Protein AF-A0A2M7UXN8-F1 (afdb_monomer_lite)

pLDDT: mean 84.08, std 19.72, range [32.69, 98.94]

InterPro domains:
  IPR002508 N-acetylmuramoyl-L-alanine amidase, catalytic domain [PF01520] (83-252)
  IPR002508 N-acetylmuramoyl-L-alanine amidase, catalytic domain [cd02696] (82-244)
  IPR050695 N-acetylmuramoyl-L-alanine amidase 3 [PTHR30404] (69-244)

Organism: NCBI:txid1974680

Foldseek 3Di:
DDDDDDDDDDDDPPPPDDDPVRVVVVVVVVVVVVVVVVVVVVVVVVPDPDVVVVVVVVVVVVVVVVVVVVVPDPQQLQALAEEEEEQPFAAQGQAAAVQGPCRPNGPHTFSQLSQLLRLLLCVVSVVSNHHYDYLDQARDGDPFLQSSQVRQQVVCCVVRVGHGQEYEYETAAADPPLQDKEKEKEAADPLQVLLRVLLLVLLCVQVVGHYPYYDNDCDGNRVPDVGNYMYIHSMHNNHPVLVVQQVPFDWDFRHDDPNRTDTHGDDDSSNSSSVSSNRSVSVSSPDDDDPDDD

Sequence (294 aa):
MVEKGKIKETNSEEGSSLSWFQLATKEFTKFITNQKVEIYWALKYLNMKNIKFGLLFVVFLASSFVIIKNISAQESPFAGKVIALDAGHGGTELGATYPPNSGNAGIVKEKDVNLAVVYTLKTKIEEAGGKVVLTRVCDETISGRKERVDWAVTQCKALTGRKCDALISVHHNGNVDATHDGTMVIYNENQDKPLAIALHNSLIKALQLPDEGYDNGGYGMTVYNHLVSALTEAFYITNEQEAQTYLNGTMKAVCSQGGLDYSVLIGDRVNKEAEALFQGLYTYLSTPTKPGRK

Radius of gyration: 27.36 Å; chains: 1; bounding box: 71×68×84 Å

Structure (mmCIF, N/CA/C/O backbone):
data_AF-A0A2M7UXN8-F1
#
_entry.id   AF-A0A2M7UXN8-F1
#
loop_
_atom_site.group_PDB
_atom_site.id
_atom_site.type_symbol
_atom_site.label_atom_id
_atom_site.label_alt_id
_atom_site.label_comp_id
_atom_site.label_asym_id
_atom_site.label_entity_id
_atom_site.label_seq_id
_atom_site.pdbx_PDB_ins_code
_atom_site.Cartn_x
_atom_site.Cartn_y
_atom_site.Cartn_z
_atom_site.occupancy
_atom_site.B_iso_or_equiv
_atom_site.auth_seq_id
_atom_site.auth_comp_id
_atom_site.auth_asym_id
_atom_site.auth_atom_id
_atom_site.pdbx_PDB_model_num
ATOM 1 N N . MET A 1 1 ? -34.104 49.585 -59.964 1.00 37.72 1 MET A N 1
ATOM 2 C CA . MET A 1 1 ? -33.489 48.333 -60.439 1.00 37.72 1 MET A CA 1
ATOM 3 C C . MET A 1 1 ? -32.152 48.177 -59.731 1.00 37.72 1 MET A C 1
ATOM 5 O O . MET A 1 1 ? -31.288 49.009 -59.947 1.00 37.72 1 MET A O 1
ATOM 9 N N . VAL A 1 2 ? -32.109 47.173 -58.840 1.00 37.38 2 VAL A N 1
ATOM 10 C CA . VAL A 1 2 ? -30.978 46.310 -58.416 1.00 37.38 2 VAL A CA 1
ATOM 11 C C . VAL A 1 2 ? -29.730 47.020 -57.852 1.00 37.38 2 VAL A C 1
ATOM 13 O O . VAL A 1 2 ? -29.008 47.660 -58.599 1.00 37.38 2 VAL A O 1
ATOM 16 N N . GLU A 1 3 ? -29.485 47.133 -56.537 1.00 32.69 3 GLU A N 1
ATOM 17 C CA . GLU A 1 3 ? -29.277 46.177 -55.410 1.00 32.69 3 GLU A CA 1
ATOM 18 C C . GLU A 1 3 ? -27.829 45.682 -55.167 1.00 32.69 3 GLU A C 1
ATOM 20 O O . GLU A 1 3 ? -27.282 44.917 -55.946 1.00 32.69 3 GLU A O 1
ATOM 25 N N . LYS A 1 4 ? -27.333 46.050 -53.968 1.00 37.06 4 LYS A N 1
ATOM 26 C CA . LYS A 1 4 ? -26.703 45.242 -52.891 1.00 37.06 4 LYS A CA 1
ATOM 27 C C . LYS A 1 4 ? -25.369 44.496 -53.095 1.00 37.06 4 LYS A C 1
ATOM 29 O O . LYS A 1 4 ? -25.211 43.656 -53.965 1.00 37.06 4 LYS A O 1
ATOM 34 N N . GLY A 1 5 ? -24.522 44.647 -52.066 1.00 34.06 5 GLY A N 1
ATOM 35 C CA . GLY A 1 5 ? -23.472 43.694 -51.667 1.00 34.06 5 GLY A CA 1
ATOM 36 C C . GLY A 1 5 ? -22.594 44.191 -50.501 1.00 34.06 5 GLY A C 1
ATOM 37 O O . GLY A 1 5 ? -21.412 44.420 -50.686 1.00 34.06 5 GLY A O 1
ATOM 38 N N . LYS A 1 6 ? -23.181 44.676 -49.396 1.00 38.41 6 LYS A N 1
ATOM 39 C CA . LYS A 1 6 ? -23.044 44.157 -48.009 1.00 38.41 6 LYS A CA 1
ATOM 40 C C . LYS A 1 6 ? -21.698 43.520 -47.604 1.00 38.41 6 LYS A C 1
ATOM 42 O O . LYS A 1 6 ? -21.385 42.396 -47.976 1.00 38.41 6 LYS A O 1
ATOM 47 N N . ILE A 1 7 ? -21.039 44.219 -46.677 1.00 42.97 7 ILE A N 1
ATOM 48 C CA . ILE A 1 7 ? -20.048 43.740 -45.707 1.00 42.97 7 ILE A CA 1
ATOM 49 C C . ILE A 1 7 ? -20.664 42.596 -44.879 1.00 42.97 7 ILE A C 1
ATOM 51 O O . ILE A 1 7 ? -21.787 42.728 -44.383 1.00 42.97 7 ILE A O 1
ATOM 55 N N . LYS A 1 8 ? -19.933 41.491 -44.719 1.00 35.69 8 LYS A N 1
ATOM 56 C CA . LYS A 1 8 ? -20.180 40.474 -43.689 1.00 35.69 8 LYS A CA 1
ATOM 57 C C . LYS A 1 8 ? -18.849 40.117 -43.035 1.00 35.69 8 LYS A C 1
ATOM 59 O O . LYS A 1 8 ? -18.086 39.324 -43.573 1.00 35.69 8 LYS A O 1
ATOM 64 N N . GLU A 1 9 ? -18.607 40.702 -41.869 1.00 35.59 9 GLU A N 1
ATOM 65 C CA . GLU A 1 9 ? -17.809 40.057 -40.832 1.00 35.59 9 GLU A CA 1
ATOM 66 C C . GLU A 1 9 ? -18.580 38.816 -40.375 1.00 35.59 9 GLU A C 1
ATOM 68 O O . GLU A 1 9 ? -19.735 38.900 -39.949 1.00 35.59 9 GLU A O 1
ATOM 73 N N . THR A 1 10 ? -17.976 37.643 -40.520 1.00 34.88 10 THR A N 1
ATOM 74 C CA . THR A 1 10 ? -18.442 36.434 -39.849 1.00 34.88 10 THR A CA 1
ATOM 75 C C . THR A 1 10 ? -17.778 36.392 -38.482 1.00 34.88 10 THR A C 1
ATOM 77 O O . THR A 1 10 ? -16.632 35.967 -38.365 1.00 34.88 10 THR A O 1
ATOM 80 N N . ASN A 1 11 ? -18.502 36.845 -37.459 1.00 33.88 11 ASN A N 1
ATOM 81 C CA . ASN A 1 11 ? -18.203 36.484 -36.080 1.00 33.88 11 ASN A CA 1
ATOM 82 C C . ASN A 1 11 ? -18.364 34.968 -35.945 1.00 33.88 11 ASN A C 1
ATOM 84 O O . ASN A 1 11 ? -19.454 34.429 -36.141 1.00 33.88 11 ASN A O 1
ATOM 88 N N . SER A 1 12 ? -17.264 34.292 -35.635 1.00 34.62 12 SER A N 1
ATOM 89 C CA . SER A 1 12 ? -17.268 32.950 -35.075 1.00 34.62 12 SER A CA 1
ATOM 90 C C . SER A 1 12 ? -17.884 33.018 -33.678 1.00 34.62 12 SER A C 1
ATOM 92 O O . SER A 1 12 ? -17.301 33.611 -32.771 1.00 34.62 12 SER A O 1
ATOM 94 N N . GLU A 1 13 ? -19.065 32.431 -33.497 1.00 37.75 13 GLU A N 1
ATOM 95 C CA . GLU A 1 13 ? -19.585 32.126 -32.165 1.00 37.75 13 GLU A CA 1
ATOM 96 C C . GLU A 1 13 ? -18.713 31.024 -31.544 1.00 37.75 13 GLU A C 1
ATOM 98 O O . GLU A 1 13 ? -18.925 29.830 -31.752 1.00 37.75 13 GLU A O 1
ATOM 103 N N . GLU A 1 14 ? -17.696 31.438 -30.786 1.00 36.06 14 GLU A N 1
ATOM 104 C CA . GLU A 1 14 ? -17.061 30.612 -29.762 1.00 36.06 14 GLU A CA 1
ATOM 105 C C . GLU A 1 14 ? -18.097 30.308 -28.671 1.00 36.06 14 GLU A C 1
ATOM 107 O O . GLU A 1 14 ? -18.327 31.085 -27.741 1.00 36.06 14 GLU A O 1
ATOM 112 N N . GLY A 1 15 ? -18.738 29.146 -28.775 1.00 38.09 15 GLY A N 1
ATOM 113 C CA . GLY A 1 15 ? -19.429 28.533 -27.650 1.00 38.09 15 GLY A CA 1
ATOM 114 C C . GLY A 1 15 ? -18.404 28.092 -26.609 1.00 38.09 15 GLY A C 1
ATOM 115 O O . GLY A 1 15 ? -17.935 26.957 -26.645 1.00 38.09 15 GLY A O 1
ATOM 116 N N . SER A 1 16 ? -18.040 28.983 -25.685 1.00 45.22 16 SER A N 1
ATOM 117 C CA . SER A 1 16 ? -17.227 28.615 -24.523 1.00 45.22 16 SER A CA 1
ATOM 118 C C . SER A 1 16 ? -18.010 27.630 -23.648 1.00 45.22 16 SER A C 1
ATOM 120 O O . SER A 1 16 ? -18.985 27.975 -22.976 1.00 45.22 16 SER 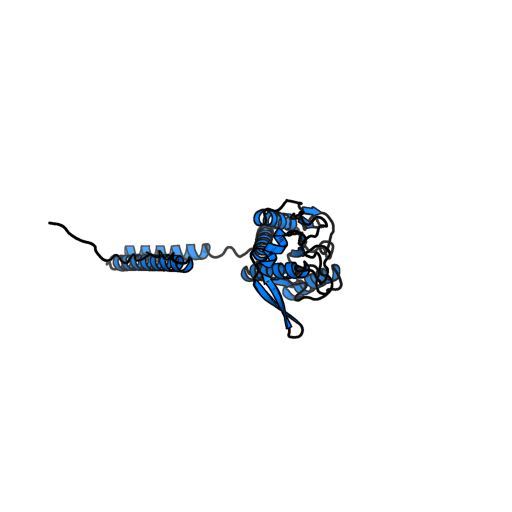A O 1
ATOM 122 N N . SER A 1 17 ? -17.607 26.359 -23.676 1.00 57.66 17 SER A N 1
ATOM 123 C CA . SER A 1 17 ? -18.087 25.369 -22.719 1.00 57.66 17 SER A CA 1
ATOM 124 C C . SER A 1 17 ? -17.593 25.781 -21.335 1.00 57.66 17 SER A C 1
ATOM 126 O O . SER A 1 17 ? -16.387 25.772 -21.078 1.00 57.66 17 SER A O 1
ATOM 128 N N . LEU A 1 18 ? -18.516 26.170 -20.455 1.00 58.19 18 LEU A N 1
ATOM 129 C CA . LEU A 1 18 ? -18.205 26.446 -19.054 1.00 58.19 18 LEU A CA 1
ATOM 130 C C . LEU A 1 18 ? -17.462 25.246 -18.456 1.00 58.19 18 LEU A C 1
ATOM 132 O O . LEU A 1 18 ? -17.876 24.099 -18.645 1.00 58.19 18 LEU A O 1
ATOM 136 N N . SER 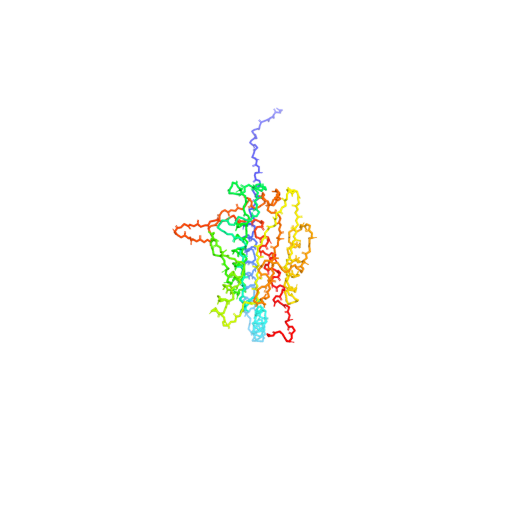A 1 19 ? -16.374 25.506 -17.731 1.00 71.38 19 SER A N 1
ATOM 137 C CA . SER A 1 19 ? -15.633 24.439 -17.059 1.00 71.38 19 SER A CA 1
ATOM 138 C C . SER A 1 19 ? -16.526 23.743 -16.029 1.00 71.38 19 SER A C 1
ATOM 140 O O . SER A 1 19 ? -17.482 24.330 -15.514 1.00 71.38 19 SER A O 1
ATOM 142 N N . TRP A 1 20 ? -16.214 22.492 -15.684 1.00 55.59 20 TRP A N 1
ATOM 143 C CA . TRP A 1 20 ? -17.015 21.745 -14.709 1.00 55.59 20 TRP A CA 1
ATOM 144 C C . TRP A 1 20 ? -17.144 22.499 -13.367 1.00 55.59 20 TRP A C 1
ATOM 146 O O . TRP A 1 20 ? -18.211 22.499 -12.758 1.00 55.59 20 TRP A O 1
ATOM 156 N N . PHE A 1 21 ? -16.105 23.242 -12.963 1.00 51.31 21 PHE A N 1
ATOM 157 C CA . PHE A 1 21 ? -16.125 24.123 -11.792 1.00 51.31 21 PHE A CA 1
ATOM 158 C C . PHE A 1 21 ? -17.113 25.289 -11.939 1.00 51.31 21 PHE A C 1
ATOM 160 O O . PHE A 1 21 ? -17.794 25.650 -10.978 1.00 51.31 21 PHE A O 1
ATOM 167 N N . GLN A 1 22 ? -17.232 25.879 -13.130 1.00 61.25 22 GLN A N 1
ATOM 168 C CA . GLN A 1 22 ? -18.202 26.944 -13.404 1.00 61.25 22 GLN A CA 1
ATOM 169 C C . GLN A 1 22 ? -19.642 26.413 -13.431 1.00 61.25 22 GLN A C 1
ATOM 171 O O . GLN A 1 22 ? -20.560 27.087 -12.966 1.00 61.25 22 GLN A O 1
ATOM 176 N N . LEU A 1 23 ? -19.851 25.185 -13.914 1.00 63.53 23 LEU A N 1
ATOM 177 C CA . LEU A 1 23 ? -21.154 24.516 -13.854 1.00 63.53 23 LEU A CA 1
ATOM 178 C C . LEU A 1 23 ? -21.531 24.161 -12.408 1.00 63.53 23 LEU A C 1
ATOM 180 O O . LEU A 1 23 ? -22.636 24.478 -11.973 1.00 63.53 23 LEU A O 1
ATOM 184 N N . ALA A 1 24 ? -20.597 23.606 -11.631 1.00 57.91 24 ALA A N 1
ATOM 185 C CA . ALA A 1 24 ? -20.807 23.266 -10.225 1.00 57.91 24 ALA A CA 1
ATOM 186 C C . ALA A 1 24 ? -21.089 24.505 -9.362 1.00 57.91 24 ALA A C 1
ATOM 188 O O . ALA A 1 24 ? -22.008 24.498 -8.546 1.00 57.91 24 ALA A O 1
ATOM 189 N N . THR A 1 25 ? -20.359 25.604 -9.572 1.00 63.66 25 THR A N 1
ATOM 190 C CA . THR A 1 25 ? -20.618 26.869 -8.863 1.00 63.66 25 THR A CA 1
ATOM 191 C C . THR A 1 25 ? -21.959 27.483 -9.255 1.00 63.66 25 THR A C 1
ATOM 193 O O . THR A 1 25 ? -22.659 28.008 -8.387 1.00 63.66 25 THR A O 1
ATOM 196 N N . LYS A 1 26 ? -22.375 27.380 -10.522 1.00 68.19 26 LYS A N 1
ATOM 197 C CA . LYS A 1 26 ? -23.683 27.864 -10.984 1.00 68.19 26 LYS A CA 1
ATOM 198 C C . LYS A 1 26 ? -24.840 27.052 -10.397 1.00 68.19 26 LYS A C 1
ATOM 200 O O . LYS A 1 26 ? -25.792 27.649 -9.893 1.00 68.19 26 LYS A O 1
ATOM 205 N N . GLU A 1 27 ? -24.740 25.723 -10.389 1.00 68.06 27 GLU A N 1
ATOM 206 C CA . GLU A 1 27 ? -25.743 24.846 -9.769 1.00 68.06 27 GLU A CA 1
ATOM 207 C C . GLU A 1 27 ? -25.786 25.020 -8.246 1.00 68.06 27 GLU A C 1
ATOM 209 O O . GLU A 1 27 ? -26.867 25.137 -7.668 1.00 68.06 27 GLU A O 1
ATOM 214 N N . PHE A 1 28 ? -24.632 25.169 -7.591 1.00 57.28 28 PHE A N 1
ATOM 215 C CA . PHE A 1 28 ? -24.569 25.459 -6.158 1.00 57.28 28 PHE A CA 1
ATOM 216 C C . PHE A 1 28 ? -25.186 26.825 -5.822 1.00 57.28 28 PHE A C 1
ATOM 218 O O . PHE A 1 28 ? -25.990 26.941 -4.900 1.00 57.28 28 PHE A O 1
ATOM 225 N N . THR A 1 29 ? -24.903 27.864 -6.612 1.00 60.81 29 THR A N 1
ATOM 226 C CA . THR A 1 29 ? -25.497 29.200 -6.421 1.00 60.81 29 THR A CA 1
ATOM 227 C C . THR A 1 29 ? -27.014 29.164 -6.615 1.00 60.81 29 THR A C 1
ATOM 229 O O . THR A 1 29 ? -27.754 29.793 -5.855 1.00 60.81 29 THR A O 1
ATOM 232 N N . LYS A 1 30 ? -27.503 28.393 -7.592 1.00 61.00 30 LYS A N 1
ATOM 233 C CA . LYS A 1 30 ? -28.934 28.180 -7.839 1.00 61.00 30 LYS A CA 1
ATOM 234 C C . LYS A 1 30 ? -29.601 27.408 -6.698 1.00 61.00 30 LYS A C 1
ATOM 236 O O . LYS A 1 30 ? -30.672 27.812 -6.253 1.00 61.00 30 LYS A O 1
ATOM 241 N N . PHE A 1 31 ? -28.945 26.380 -6.161 1.00 62.28 31 PHE A N 1
ATOM 242 C CA . PHE A 1 31 ? -29.399 25.650 -4.975 1.00 62.28 31 PHE A CA 1
ATOM 243 C C . PHE A 1 31 ? -29.508 26.566 -3.749 1.00 62.28 31 PHE A C 1
ATOM 245 O O . PHE A 1 31 ? -30.556 26.609 -3.108 1.00 62.28 31 PHE A O 1
ATOM 252 N N . ILE A 1 32 ? -28.480 27.374 -3.467 1.00 57.94 32 ILE A N 1
ATOM 253 C CA . ILE A 1 32 ? -28.493 28.327 -2.346 1.00 57.94 32 ILE A CA 1
ATOM 254 C C . ILE A 1 32 ? -29.567 29.406 -2.538 1.00 57.94 32 ILE A C 1
ATOM 256 O O . ILE A 1 32 ? -30.219 29.807 -1.575 1.00 57.94 32 ILE A O 1
ATOM 260 N N . THR A 1 33 ? -29.782 29.875 -3.767 1.00 62.00 33 THR A N 1
ATOM 261 C CA . THR A 1 33 ? -30.794 30.900 -4.060 1.00 62.00 33 THR A CA 1
ATOM 262 C C . THR A 1 33 ? -32.208 30.333 -3.925 1.00 62.00 33 THR A C 1
ATOM 264 O O . THR A 1 33 ? -33.050 30.972 -3.298 1.00 62.00 33 THR A O 1
ATOM 267 N N . ASN A 1 34 ? -32.455 29.111 -4.406 1.00 63.75 34 ASN A N 1
ATOM 268 C CA . ASN A 1 34 ? -33.724 28.412 -4.197 1.00 63.75 34 ASN A CA 1
ATOM 269 C C . ASN A 1 34 ? -33.990 28.162 -2.704 1.00 63.75 34 ASN A C 1
ATOM 271 O O . ASN A 1 34 ? -35.075 28.483 -2.227 1.00 63.75 34 ASN A O 1
ATOM 275 N N . GLN A 1 35 ? -32.987 27.715 -1.940 1.00 56.47 35 GLN A N 1
ATOM 276 C CA . GLN A 1 35 ? -33.089 27.561 -0.481 1.00 56.47 35 GLN A CA 1
ATOM 277 C C . GLN A 1 35 ? -33.420 28.889 0.222 1.00 56.47 35 GLN A C 1
ATOM 279 O O . GLN A 1 35 ? -34.283 28.939 1.094 1.00 56.47 35 GLN A O 1
ATOM 284 N N . LYS A 1 36 ? -32.792 30.005 -0.179 1.00 57.28 36 LYS A N 1
ATOM 285 C CA . LYS A 1 36 ? -33.094 31.338 0.378 1.00 57.28 36 LYS A CA 1
ATOM 286 C C . LYS A 1 36 ? -34.524 31.794 0.077 1.00 57.28 36 LYS A C 1
ATOM 288 O O . LYS A 1 36 ? -35.147 32.412 0.940 1.00 57.28 36 LYS A O 1
ATOM 293 N N . VAL A 1 37 ? -35.044 31.497 -1.116 1.00 57.88 37 VAL A N 1
ATOM 294 C CA . VAL A 1 37 ? -36.431 31.807 -1.498 1.00 57.88 37 VAL A CA 1
ATOM 295 C C . VAL A 1 37 ? -37.415 30.964 -0.683 1.00 57.88 37 VAL A C 1
ATOM 297 O O . VAL A 1 37 ? -38.378 31.518 -0.155 1.00 57.88 37 VAL A O 1
ATOM 300 N N . GLU A 1 38 ? -37.156 29.669 -0.493 1.00 63.28 38 GLU A N 1
ATOM 301 C CA . GLU A 1 38 ? -37.999 28.811 0.353 1.00 63.28 38 GLU A CA 1
ATOM 302 C C . GLU A 1 38 ? -37.992 29.243 1.823 1.00 63.28 38 GLU A C 1
ATOM 304 O O . GLU A 1 38 ? -39.055 29.349 2.435 1.00 63.28 38 GLU A O 1
ATOM 309 N N . ILE A 1 39 ? -36.827 29.604 2.372 1.00 60.09 39 ILE A N 1
ATOM 310 C CA . ILE A 1 39 ? -36.714 30.151 3.733 1.00 60.09 39 ILE A CA 1
ATOM 311 C C . ILE A 1 39 ? -37.474 31.479 3.851 1.00 60.09 39 ILE A C 1
ATOM 313 O O . ILE A 1 39 ? -38.177 31.695 4.835 1.00 60.09 39 ILE A O 1
ATOM 317 N N . TYR A 1 40 ? -37.394 32.362 2.851 1.00 65.69 40 TYR A N 1
ATOM 318 C CA . TYR A 1 40 ? -38.138 33.624 2.848 1.00 65.69 40 TYR A CA 1
ATOM 319 C C . TYR A 1 40 ? -39.658 33.399 2.854 1.00 65.69 40 TYR A C 1
ATOM 321 O O . TYR A 1 40 ? -40.371 34.041 3.628 1.00 65.69 40 TYR A O 1
ATOM 329 N N . TRP A 1 41 ? -40.167 32.459 2.051 1.00 56.72 41 TRP A N 1
ATOM 330 C CA . TRP A 1 41 ? -41.589 32.104 2.064 1.00 56.72 41 TRP A CA 1
ATOM 331 C C . TRP A 1 41 ? -42.007 31.404 3.359 1.00 56.72 41 TRP A C 1
ATOM 333 O O . TRP A 1 41 ? -43.083 31.712 3.868 1.00 56.72 41 TRP A O 1
ATOM 343 N N . ALA A 1 42 ? -41.157 30.554 3.943 1.00 56.91 42 ALA A N 1
ATOM 344 C CA . ALA A 1 42 ? -41.392 29.937 5.248 1.00 56.91 42 ALA A CA 1
ATOM 345 C C . ALA A 1 42 ? -41.471 30.988 6.370 1.00 56.91 42 ALA A C 1
ATOM 347 O O . ALA A 1 42 ? -42.400 30.970 7.175 1.00 56.91 42 ALA A O 1
ATOM 348 N N . LEU A 1 43 ? -40.560 31.966 6.379 1.00 57.22 43 LEU A N 1
ATOM 349 C CA . LEU A 1 43 ? -40.566 33.088 7.324 1.00 57.22 43 LEU A CA 1
ATOM 350 C C . LEU A 1 43 ? -41.780 34.010 7.125 1.00 57.22 43 LEU A C 1
ATOM 352 O O . LEU A 1 43 ? -42.338 34.515 8.098 1.00 57.22 43 LEU A O 1
ATOM 356 N N . LYS A 1 44 ? -42.242 34.190 5.882 1.00 59.06 44 LYS A N 1
ATOM 357 C CA . LYS A 1 44 ? -43.463 34.952 5.574 1.00 59.06 44 LYS A CA 1
ATOM 358 C C . LYS A 1 44 ? -44.737 34.198 5.981 1.00 59.06 44 LYS A C 1
ATOM 360 O O . LYS A 1 44 ? -45.675 34.832 6.455 1.00 59.06 44 LYS A O 1
ATOM 365 N N . TYR A 1 45 ? -44.752 32.866 5.874 1.00 54.09 45 TYR A N 1
ATOM 366 C CA . TYR A 1 45 ? -45.813 31.991 6.399 1.00 54.09 45 TYR A CA 1
ATOM 367 C C . TYR A 1 45 ? -45.855 31.964 7.937 1.00 54.09 45 TYR A C 1
ATOM 369 O O . TYR A 1 45 ? -46.931 31.836 8.520 1.00 54.09 45 TYR A O 1
ATOM 377 N N . LEU A 1 46 ? -44.704 32.135 8.597 1.00 52.28 46 LEU A N 1
ATOM 378 C CA . LEU A 1 46 ? -44.584 32.241 10.056 1.00 52.28 46 LEU A CA 1
ATOM 379 C C . LEU A 1 46 ? -45.072 33.592 10.615 1.00 52.28 46 LEU A C 1
ATOM 381 O O . LEU A 1 46 ? -45.296 33.702 11.819 1.00 52.28 46 LEU A O 1
ATOM 385 N N . ASN A 1 47 ? -45.321 34.599 9.769 1.00 51.97 47 ASN A N 1
ATOM 386 C CA . ASN A 1 47 ? -45.951 35.859 10.171 1.00 51.97 47 ASN A CA 1
ATOM 387 C C . ASN A 1 47 ? -47.489 35.748 10.220 1.00 51.97 47 ASN A C 1
ATOM 389 O O . ASN A 1 47 ? -48.197 36.509 9.561 1.00 51.97 47 ASN A O 1
ATOM 393 N N . MET A 1 48 ? -48.031 34.793 10.984 1.00 51.03 48 MET A N 1
ATOM 394 C CA . MET A 1 48 ? -49.473 34.688 11.233 1.00 51.03 48 MET A CA 1
ATOM 395 C C . MET A 1 48 ? -49.775 34.344 12.695 1.00 51.03 48 MET A C 1
ATOM 397 O O . MET A 1 48 ? -49.179 33.453 13.289 1.00 51.03 48 MET A O 1
ATOM 401 N N . LYS A 1 49 ? -50.763 35.053 13.248 1.00 54.09 49 LYS A N 1
ATOM 402 C CA . LYS A 1 49 ? -51.253 35.110 14.640 1.00 54.09 49 LYS A CA 1
ATOM 403 C C . LYS A 1 49 ? -51.773 33.785 15.258 1.00 54.09 49 LYS A C 1
ATOM 405 O O . LYS A 1 49 ? -52.614 33.824 16.149 1.00 54.09 49 LYS A O 1
ATOM 410 N N . ASN A 1 50 ? -51.300 32.613 14.830 1.00 56.19 50 ASN A N 1
ATOM 411 C CA . ASN A 1 50 ? -51.803 31.302 15.254 1.00 56.19 50 ASN A CA 1
ATOM 412 C C . ASN A 1 50 ? -50.725 30.478 15.979 1.00 56.19 50 ASN A C 1
ATOM 414 O O . ASN A 1 50 ? -49.978 29.717 15.367 1.00 56.19 50 ASN A O 1
ATOM 418 N N . ILE A 1 51 ? -50.712 30.569 17.314 1.00 59.25 51 ILE A N 1
ATOM 419 C CA . ILE A 1 51 ? -49.797 29.863 18.240 1.00 59.25 51 ILE A CA 1
ATOM 420 C C . ILE A 1 51 ? -49.701 28.344 17.967 1.00 59.25 51 ILE A C 1
ATOM 422 O O . ILE A 1 51 ? -48.643 27.747 18.155 1.00 59.25 51 ILE A O 1
ATOM 426 N N . LYS A 1 52 ? -50.768 27.714 17.455 1.00 55.75 52 LYS A N 1
ATOM 427 C CA . LYS A 1 52 ? -50.798 26.275 17.127 1.00 55.75 52 LYS A CA 1
ATOM 428 C C . LYS A 1 52 ? -49.834 25.876 15.995 1.00 55.75 52 LYS A C 1
ATOM 430 O O . LYS A 1 52 ? -49.288 24.779 16.044 1.00 55.75 52 LYS A O 1
ATOM 435 N N . PHE A 1 53 ? -49.584 26.755 15.018 1.00 57.22 53 PHE A N 1
ATOM 436 C CA . PHE A 1 53 ? -48.634 26.493 13.925 1.00 57.22 53 PHE A CA 1
ATOM 437 C C . PHE A 1 53 ? -47.180 26.718 14.352 1.00 57.22 53 PHE A C 1
ATOM 439 O O . PHE A 1 53 ? -46.305 25.961 13.942 1.00 57.22 53 PHE A O 1
ATOM 446 N N . GLY A 1 54 ? -46.932 27.690 15.237 1.00 62.16 54 GLY A N 1
ATOM 447 C CA . GLY A 1 54 ? -45.616 27.882 15.854 1.00 62.16 54 GLY A CA 1
ATOM 448 C C . GLY A 1 54 ? -45.189 26.669 16.686 1.00 62.16 54 GLY A C 1
ATOM 449 O O . GLY A 1 54 ? -44.052 26.223 16.576 1.00 62.16 54 GLY A O 1
ATOM 450 N N . LEU A 1 55 ? -46.117 26.072 17.445 1.00 64.75 55 LEU A N 1
ATOM 451 C CA . LEU A 1 55 ? -45.837 24.866 18.232 1.00 64.75 55 LEU A CA 1
ATOM 452 C C . LEU A 1 55 ? -45.520 23.652 17.339 1.00 64.75 55 LEU A C 1
ATOM 454 O O . LEU A 1 55 ? -44.566 22.930 17.605 1.00 64.75 55 LEU A O 1
ATOM 458 N N . LEU A 1 56 ? -46.270 23.463 16.247 1.00 66.62 56 LEU A N 1
ATOM 459 C CA . LEU A 1 56 ? -46.018 22.415 15.248 1.00 66.62 56 LEU A CA 1
ATOM 460 C C . LEU A 1 56 ? -44.677 22.604 14.523 1.00 66.62 56 LEU A C 1
ATOM 462 O O . LEU A 1 56 ? -43.983 21.623 14.276 1.00 66.62 56 LEU A O 1
ATOM 466 N N . PHE A 1 57 ? -44.277 23.846 14.239 1.00 67.44 57 PHE A N 1
ATOM 467 C CA . PHE A 1 57 ? -42.976 24.160 13.645 1.00 67.44 57 PHE A CA 1
ATOM 468 C C . PHE A 1 57 ? -41.818 23.917 14.620 1.00 67.44 57 PHE A C 1
ATOM 470 O O . PHE A 1 57 ? -40.797 23.363 14.228 1.00 67.44 57 PHE A O 1
ATOM 477 N N . VAL A 1 58 ? -41.983 24.250 15.905 1.00 71.62 58 VAL A N 1
ATOM 478 C CA . VAL A 1 58 ? -40.993 23.934 16.949 1.00 71.62 58 VAL A CA 1
ATOM 479 C C . VAL A 1 58 ? -40.874 22.422 17.157 1.00 71.62 58 VAL A C 1
ATOM 481 O O . VAL A 1 58 ? -39.761 21.922 17.273 1.00 71.62 58 VAL A O 1
ATOM 484 N N . VAL A 1 59 ? -41.985 21.676 17.137 1.00 74.31 59 VAL A N 1
ATOM 485 C CA . VAL A 1 59 ? -41.969 20.203 17.182 1.00 74.31 59 VAL A CA 1
ATOM 486 C C . VAL A 1 59 ? -41.317 19.619 15.925 1.00 74.31 59 VAL A C 1
ATOM 488 O O . VAL A 1 59 ? -40.513 18.699 16.044 1.00 74.31 59 VAL A O 1
ATOM 491 N N . PHE A 1 60 ? -41.583 20.173 14.738 1.00 72.88 60 PHE A N 1
ATOM 492 C CA . PHE A 1 60 ? -40.926 19.770 13.492 1.00 72.88 60 PHE A CA 1
ATOM 493 C C . PHE A 1 60 ? -39.415 20.033 13.544 1.00 72.88 60 PHE A C 1
ATOM 495 O O . PHE A 1 60 ? -38.641 19.109 13.312 1.00 72.88 60 PHE A O 1
ATOM 502 N N . LEU A 1 61 ? -38.984 21.231 13.956 1.00 72.25 61 LEU A N 1
ATOM 503 C CA . LEU A 1 61 ? -37.570 21.565 14.143 1.00 72.25 61 LEU A CA 1
ATOM 504 C C . LEU A 1 61 ? -36.906 20.661 15.189 1.00 72.25 61 LEU A C 1
ATOM 506 O O . LEU A 1 61 ? -35.847 20.101 14.917 1.00 72.25 61 LEU A O 1
ATOM 510 N N . ALA A 1 62 ? -37.545 20.430 16.338 1.00 67.50 62 ALA A N 1
ATOM 511 C CA . ALA A 1 62 ? -37.046 19.517 17.364 1.00 67.50 62 ALA A CA 1
ATOM 512 C C . ALA A 1 62 ? -36.949 18.069 16.850 1.00 67.50 62 ALA A C 1
ATOM 514 O O . ALA A 1 62 ? -35.946 17.401 17.090 1.00 67.50 62 ALA A O 1
ATOM 515 N N . SER A 1 63 ? -37.936 17.600 16.078 1.00 62.09 63 SER A N 1
ATOM 516 C CA . SER A 1 63 ? -37.920 16.268 15.463 1.00 62.09 63 SER A CA 1
ATOM 517 C C . SER A 1 63 ? -36.843 16.141 14.381 1.00 62.09 63 SER A C 1
ATOM 519 O O . SER A 1 63 ? -36.123 15.147 14.358 1.00 62.09 63 SER A O 1
ATOM 521 N N . SER A 1 64 ? -36.630 17.177 13.560 1.00 60.97 64 SER A N 1
ATOM 522 C CA . SER A 1 64 ? -35.530 17.218 12.593 1.00 60.97 64 SER A CA 1
ATOM 523 C C . SER A 1 64 ? -34.168 17.247 13.285 1.00 60.97 64 SER A C 1
ATOM 525 O O . SER A 1 64 ? -33.237 16.609 12.811 1.00 60.97 64 SER A O 1
ATOM 527 N N . PHE A 1 65 ? -34.056 17.873 14.461 1.00 57.94 65 PHE A N 1
ATOM 528 C CA . PHE A 1 65 ? -32.835 17.861 15.267 1.00 57.94 65 PHE A CA 1
ATOM 529 C C . PHE A 1 65 ? -32.535 16.468 15.847 1.00 57.94 65 PHE A C 1
ATOM 531 O O . PHE A 1 65 ? -31.379 16.048 15.891 1.00 57.94 65 PHE A O 1
ATOM 538 N N . VAL A 1 66 ? -33.570 15.717 16.244 1.00 59.34 66 VAL A N 1
ATOM 539 C CA . VAL A 1 66 ? -33.451 14.311 16.674 1.00 59.34 66 VAL A CA 1
ATOM 540 C C . VAL A 1 66 ? -33.092 13.396 15.496 1.00 59.34 66 VAL A C 1
ATOM 542 O O . VAL A 1 66 ? -32.283 12.486 15.662 1.00 59.34 66 VAL A O 1
ATOM 545 N N . ILE A 1 67 ? -33.624 13.650 14.298 1.00 56.47 67 ILE A N 1
ATOM 546 C CA . ILE A 1 67 ? -33.282 12.893 13.083 1.00 56.47 67 ILE A CA 1
ATOM 547 C C . ILE A 1 67 ? -31.834 13.184 12.646 1.00 56.47 67 ILE A C 1
ATOM 549 O O . ILE A 1 67 ? -31.085 12.249 12.382 1.00 56.47 67 ILE A O 1
ATOM 553 N N . ILE A 1 68 ? -31.382 14.444 12.669 1.00 54.84 68 ILE A N 1
ATOM 554 C CA . ILE A 1 68 ? -29.995 14.826 12.329 1.00 54.84 68 ILE A CA 1
ATOM 555 C C . ILE A 1 68 ? -28.985 14.219 13.320 1.00 54.84 68 ILE A C 1
ATOM 557 O O . ILE A 1 68 ? -27.927 13.753 12.900 1.00 54.84 68 ILE A O 1
ATOM 561 N N . LYS A 1 69 ? -29.323 14.132 14.617 1.00 50.19 69 LYS A N 1
ATOM 562 C CA . LYS A 1 69 ? -28.496 13.426 15.614 1.00 50.19 69 LYS A CA 1
ATOM 563 C C . LYS A 1 69 ? -28.429 11.909 15.425 1.00 50.19 69 LYS A C 1
ATOM 565 O O . LYS A 1 69 ? -27.506 11.307 15.948 1.00 50.19 69 LYS A O 1
ATOM 570 N N . ASN A 1 70 ? -29.385 11.293 14.730 1.00 48.75 70 ASN A N 1
ATOM 571 C CA . ASN A 1 70 ? -29.348 9.857 14.426 1.00 48.75 70 ASN A CA 1
ATOM 572 C C . ASN A 1 70 ? -28.729 9.554 13.050 1.00 48.75 70 ASN A C 1
ATOM 574 O O . ASN A 1 70 ? -28.285 8.436 12.820 1.00 48.75 70 ASN A O 1
ATOM 578 N N . ILE A 1 71 ? -28.664 10.539 12.145 1.00 52.78 71 ILE A N 1
ATOM 579 C CA . ILE A 1 71 ? -27.956 10.433 10.854 1.00 52.78 71 ILE A CA 1
ATOM 580 C C . ILE A 1 71 ? -26.434 10.642 11.027 1.00 52.78 71 ILE A C 1
ATOM 582 O O . ILE A 1 71 ? -25.641 10.146 10.233 1.00 52.78 71 ILE A O 1
ATOM 586 N N . SER A 1 72 ? -26.015 11.321 12.097 1.00 53.25 72 SER A N 1
ATOM 587 C CA . SER A 1 72 ? -24.623 11.444 12.553 1.00 53.25 72 SER A CA 1
ATOM 588 C C . SER A 1 72 ? -24.444 10.575 13.808 1.00 53.25 72 SER A C 1
ATOM 590 O O . SER A 1 72 ? -24.887 10.979 14.870 1.00 53.25 72 SER A O 1
ATOM 592 N N . ALA A 1 73 ? -23.820 9.404 13.831 1.00 55.41 73 ALA A N 1
ATOM 593 C CA . ALA A 1 73 ? -22.656 8.966 13.092 1.00 55.41 73 ALA A CA 1
ATOM 594 C C . ALA A 1 73 ? -22.638 7.431 13.082 1.00 55.41 73 ALA A C 1
ATOM 596 O O . ALA A 1 73 ? -22.554 6.806 14.140 1.00 55.41 73 ALA A O 1
ATOM 597 N N . GLN A 1 74 ? -22.670 6.808 11.904 1.00 63.91 74 GLN A N 1
ATOM 598 C CA . GLN A 1 74 ? -22.018 5.509 11.801 1.00 63.91 74 GLN A CA 1
ATOM 599 C C . GLN A 1 74 ? -20.524 5.808 11.900 1.00 63.91 74 GLN A C 1
ATOM 601 O O . GLN A 1 74 ? -19.950 6.385 10.976 1.00 63.91 74 GLN A O 1
ATOM 606 N N . GLU A 1 75 ? -19.928 5.530 13.061 1.00 80.44 75 GLU A N 1
ATOM 607 C CA . GLU A 1 75 ? -18.489 5.703 13.234 1.00 80.44 75 GLU A CA 1
ATOM 608 C C . GLU A 1 75 ? -17.767 4.925 12.132 1.00 80.44 75 GLU A C 1
ATOM 610 O O . GLU A 1 75 ? -18.116 3.781 11.822 1.00 80.44 75 GLU A O 1
ATOM 615 N N . SER A 1 76 ? -16.795 5.584 11.501 1.00 91.44 76 SER A N 1
ATOM 616 C CA . SER A 1 76 ? -15.949 4.958 10.491 1.00 91.44 76 SER A CA 1
ATOM 617 C C . SER A 1 76 ? -15.407 3.627 11.030 1.00 91.44 76 SER A C 1
ATOM 619 O O . SER A 1 76 ? -14.923 3.603 12.163 1.00 91.44 76 SER A O 1
ATOM 621 N N . PRO A 1 77 ? -15.396 2.534 10.247 1.00 94.88 77 PRO A N 1
ATOM 622 C CA . PRO A 1 77 ? -14.787 1.266 10.661 1.00 94.88 77 PRO A CA 1
ATOM 623 C C . PRO A 1 77 ? -13.301 1.389 11.033 1.00 94.88 77 PRO A C 1
ATOM 625 O O . PRO A 1 77 ? -12.760 0.521 11.719 1.00 94.88 77 PRO A O 1
ATOM 628 N N . PHE A 1 78 ? -12.643 2.467 10.593 1.00 96.38 78 PHE A N 1
ATOM 629 C CA . PHE A 1 78 ? -11.266 2.803 10.946 1.00 96.38 78 PHE A CA 1
ATOM 630 C C . PHE A 1 78 ? -11.131 3.499 12.306 1.00 96.38 78 PHE A C 1
ATOM 632 O O . PHE A 1 78 ? -10.028 3.534 12.851 1.00 96.38 78 PHE A O 1
ATOM 639 N N . ALA A 1 79 ? -12.216 4.021 12.887 1.00 94.31 79 ALA A N 1
ATOM 640 C CA . ALA A 1 79 ? -12.179 4.699 14.176 1.00 94.31 79 ALA A CA 1
ATOM 641 C C . ALA A 1 79 ? -11.596 3.774 15.259 1.00 94.31 79 ALA A C 1
ATOM 643 O O . ALA A 1 79 ? -12.040 2.644 15.473 1.00 94.31 79 ALA A O 1
ATOM 644 N N . GLY A 1 80 ? -10.536 4.244 15.922 1.00 93.19 80 GLY A N 1
ATOM 645 C CA . GLY A 1 80 ? -9.829 3.482 16.958 1.00 93.19 80 GLY A CA 1
ATOM 646 C C . GLY A 1 80 ? -8.971 2.315 16.446 1.00 93.19 80 GLY A C 1
ATOM 647 O O . GLY A 1 80 ? -8.403 1.581 17.265 1.00 93.19 80 GLY A O 1
ATOM 648 N N . LYS A 1 81 ? -8.845 2.139 15.124 1.00 96.75 81 LYS A N 1
ATOM 649 C CA . LYS A 1 81 ? -7.980 1.129 14.502 1.00 96.75 81 LYS A CA 1
ATOM 650 C C . LYS A 1 81 ? -6.568 1.655 14.279 1.00 96.75 81 LYS A C 1
ATOM 652 O O . LYS A 1 81 ? -6.361 2.847 14.062 1.00 96.75 81 LYS A O 1
ATOM 657 N N . VAL A 1 82 ? -5.597 0.749 14.317 1.00 98.19 82 VAL A N 1
ATOM 658 C CA . VAL A 1 82 ? -4.204 1.002 13.944 1.00 98.19 82 VAL A CA 1
ATOM 659 C C . VAL A 1 82 ? -3.769 -0.000 12.876 1.00 98.19 82 VAL A C 1
ATOM 661 O O . VAL A 1 82 ? -3.769 -1.208 13.108 1.00 98.19 82 VAL A O 1
ATOM 664 N N . ILE A 1 83 ? -3.410 0.503 11.699 1.00 98.62 83 ILE A N 1
ATOM 665 C CA . ILE A 1 83 ? -3.044 -0.295 10.527 1.00 98.62 83 ILE A CA 1
ATOM 666 C C . ILE A 1 83 ? -1.557 -0.097 10.242 1.00 98.62 83 ILE A C 1
ATOM 668 O O . ILE A 1 83 ? -1.086 1.035 10.145 1.00 98.62 83 ILE A O 1
ATOM 672 N N . ALA A 1 84 ? -0.812 -1.191 10.117 1.00 98.62 84 ALA A N 1
ATOM 673 C CA . ALA A 1 84 ? 0.551 -1.136 9.613 1.00 98.62 84 ALA A CA 1
ATOM 674 C C . ALA A 1 84 ? 0.535 -1.203 8.083 1.00 98.62 84 ALA A C 1
ATOM 676 O O . ALA A 1 84 ? -0.118 -2.072 7.509 1.00 98.62 84 ALA A O 1
ATOM 677 N N . LEU A 1 85 ? 1.260 -0.301 7.433 1.00 98.75 85 LEU A N 1
ATOM 678 C CA . LEU A 1 85 ? 1.480 -0.323 5.994 1.00 98.75 85 LEU A CA 1
ATOM 679 C C . LEU A 1 85 ? 2.968 -0.515 5.727 1.00 98.75 85 LEU A C 1
ATOM 681 O O . LEU A 1 85 ? 3.809 0.197 6.282 1.00 98.75 85 LEU A O 1
ATOM 685 N N . ASP A 1 86 ? 3.275 -1.478 4.873 1.00 98.19 86 ASP A N 1
ATOM 686 C CA . ASP A 1 86 ? 4.619 -1.751 4.407 1.00 98.19 86 ASP A CA 1
ATOM 687 C C . ASP A 1 86 ? 4.744 -1.425 2.926 1.00 98.19 86 ASP A C 1
ATOM 689 O O . ASP A 1 86 ? 4.043 -1.990 2.093 1.00 98.19 86 ASP A O 1
ATOM 693 N N . ALA A 1 87 ? 5.640 -0.489 2.616 1.00 98.12 87 ALA A N 1
ATOM 694 C CA . ALA A 1 87 ? 6.082 -0.256 1.253 1.00 98.12 87 ALA A CA 1
ATOM 695 C C . ALA A 1 87 ? 7.233 -1.225 0.977 1.00 98.12 87 ALA A C 1
ATOM 697 O O . ALA A 1 87 ? 8.357 -1.002 1.458 1.00 98.12 87 ALA A O 1
ATOM 698 N N . GLY A 1 88 ? 6.940 -2.283 0.217 1.00 96.94 88 GLY A N 1
ATOM 699 C CA . GLY A 1 88 ? 7.899 -3.318 -0.140 1.00 96.94 88 GLY A CA 1
ATOM 700 C C . GLY A 1 88 ? 9.195 -2.744 -0.716 1.00 96.94 88 GLY A C 1
ATOM 701 O O . GLY A 1 88 ? 9.190 -1.671 -1.334 1.00 96.94 88 GLY A O 1
ATOM 702 N N . HIS A 1 89 ? 10.300 -3.467 -0.511 1.00 96.38 89 HIS A N 1
ATOM 703 C CA . HIS A 1 89 ? 11.655 -3.072 -0.927 1.00 96.38 89 HIS A CA 1
ATOM 704 C C . HIS A 1 89 ? 12.120 -1.738 -0.307 1.00 96.38 89 HIS A C 1
ATOM 706 O O . HIS A 1 89 ? 11.658 -1.363 0.777 1.00 96.38 89 HIS A O 1
ATOM 712 N N . GLY A 1 90 ? 13.064 -1.038 -0.941 1.00 95.44 90 GLY A N 1
ATOM 713 C CA . GLY A 1 90 ? 13.619 0.232 -0.466 1.00 95.44 90 GLY A CA 1
ATOM 714 C C . GLY A 1 90 ? 15.147 0.265 -0.500 1.00 95.44 90 GLY A C 1
ATOM 715 O O . GLY A 1 90 ? 15.822 -0.763 -0.398 1.00 95.44 90 GLY A O 1
ATOM 716 N N . GLY A 1 91 ? 15.701 1.465 -0.664 1.00 94.19 91 GLY A N 1
ATOM 717 C CA . GLY A 1 91 ? 17.134 1.686 -0.785 1.00 94.19 91 GLY A CA 1
ATOM 718 C C . GLY A 1 91 ? 17.705 0.930 -1.982 1.00 94.19 91 GLY A C 1
ATOM 719 O O . GLY A 1 91 ? 17.374 1.216 -3.136 1.00 94.19 91 GLY A O 1
ATOM 720 N N . THR A 1 92 ? 18.571 -0.042 -1.705 1.00 93.69 92 THR A N 1
ATOM 721 C CA . THR A 1 92 ? 19.226 -0.876 -2.727 1.00 93.69 92 THR A CA 1
ATOM 722 C C . THR A 1 92 ? 18.326 -1.966 -3.305 1.00 93.69 92 THR A C 1
ATOM 724 O O . THR A 1 92 ? 18.615 -2.474 -4.387 1.00 93.69 92 THR A O 1
ATOM 727 N N . GLU A 1 93 ? 17.248 -2.338 -2.613 1.00 95.12 93 GLU A N 1
ATOM 728 C CA . GLU A 1 93 ? 16.246 -3.260 -3.147 1.00 95.12 93 GLU A CA 1
ATOM 729 C C . GLU A 1 93 ? 15.273 -2.455 -4.009 1.00 95.12 93 GLU A C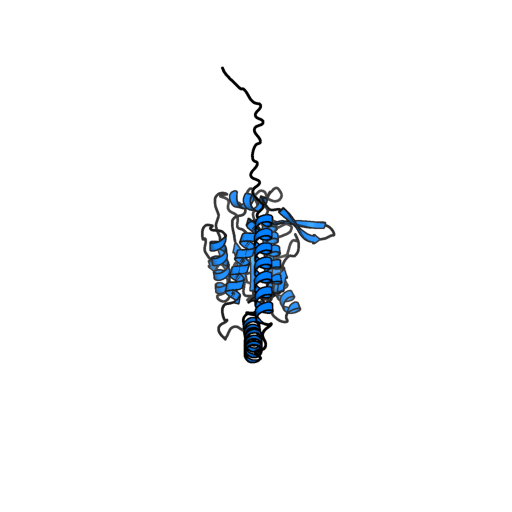 1
ATOM 731 O O . GLU A 1 93 ? 14.460 -1.687 -3.498 1.00 95.12 93 GLU A O 1
ATOM 736 N N . LEU A 1 94 ? 15.399 -2.569 -5.331 1.00 96.81 94 LEU A N 1
ATOM 737 C CA . LEU A 1 94 ? 14.566 -1.813 -6.275 1.00 96.81 94 LEU A CA 1
ATOM 738 C C . LEU A 1 94 ? 13.209 -2.478 -6.526 1.00 96.81 94 LEU A C 1
ATOM 740 O O . LEU A 1 94 ? 12.263 -1.792 -6.912 1.00 96.81 94 LEU A O 1
ATOM 744 N N . GLY A 1 95 ? 13.153 -3.796 -6.315 1.00 96.88 95 GLY A N 1
ATOM 745 C CA . GLY A 1 95 ? 12.098 -4.672 -6.808 1.00 96.88 95 GLY A CA 1
ATOM 746 C C . GLY A 1 95 ? 12.108 -4.791 -8.334 1.00 96.88 95 GLY A C 1
ATOM 747 O O . GLY A 1 95 ? 13.155 -4.630 -8.976 1.00 96.88 95 GLY A O 1
ATOM 748 N N . ALA A 1 96 ? 10.951 -5.087 -8.919 1.00 98.12 96 ALA A N 1
ATOM 749 C CA . ALA A 1 96 ? 10.771 -5.097 -10.365 1.00 98.12 96 ALA A CA 1
ATOM 750 C C . ALA A 1 96 ? 11.040 -3.709 -10.983 1.00 98.12 96 ALA A C 1
ATOM 752 O O . ALA A 1 96 ? 10.895 -2.663 -10.345 1.00 98.12 96 ALA A O 1
ATOM 753 N N . THR A 1 97 ? 11.468 -3.692 -12.247 1.00 98.25 97 THR A N 1
ATOM 754 C CA . THR A 1 97 ? 11.818 -2.458 -12.968 1.00 98.25 97 THR A CA 1
ATOM 755 C C . THR A 1 97 ? 11.165 -2.422 -14.341 1.00 98.25 97 THR A C 1
ATOM 757 O O . THR A 1 97 ? 10.985 -3.468 -14.962 1.00 98.25 97 THR A O 1
ATOM 760 N N . TYR A 1 98 ? 10.831 -1.220 -14.816 1.00 97.38 98 TYR A N 1
ATOM 761 C CA . TYR A 1 98 ? 10.461 -0.970 -16.208 1.00 97.38 98 TYR A CA 1
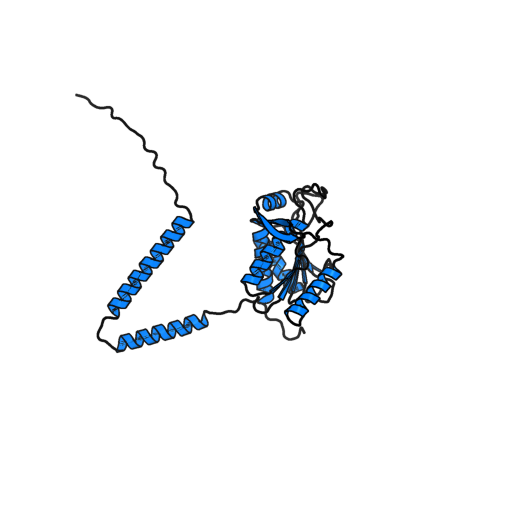ATOM 762 C C . TYR A 1 98 ? 11.495 -0.055 -16.879 1.00 97.38 98 TYR A C 1
ATOM 764 O O . TYR A 1 98 ? 11.744 1.040 -16.363 1.00 97.38 98 TYR A O 1
ATOM 772 N N . PRO A 1 99 ? 12.072 -0.438 -18.032 1.00 95.75 99 PRO A N 1
ATOM 773 C CA . PRO A 1 99 ? 11.952 -1.749 -18.681 1.00 95.75 99 PRO A CA 1
ATOM 774 C C . PRO A 1 99 ? 12.451 -2.909 -17.791 1.00 95.75 99 PRO A C 1
ATOM 776 O O . PRO A 1 99 ? 13.239 -2.655 -16.875 1.00 95.75 99 PRO A O 1
ATOM 779 N N . PRO A 1 100 ? 12.036 -4.165 -18.038 1.00 94.56 100 PRO A N 1
ATOM 780 C CA . PRO A 1 100 ? 12.439 -5.315 -17.223 1.00 94.56 100 PRO A CA 1
ATOM 781 C C . PRO A 1 100 ? 13.961 -5.468 -17.109 1.00 94.56 100 PRO A C 1
ATOM 783 O O . PRO A 1 100 ? 14.690 -5.259 -18.077 1.00 94.56 100 PRO A O 1
ATOM 786 N N . ASN A 1 101 ? 14.445 -5.883 -15.933 1.00 91.25 101 ASN A N 1
ATOM 787 C CA . ASN A 1 101 ? 15.864 -6.155 -15.647 1.00 91.25 101 ASN A CA 1
ATOM 788 C C . ASN A 1 101 ? 16.824 -4.968 -15.879 1.00 91.25 101 ASN A C 1
ATOM 790 O O . ASN A 1 101 ? 18.020 -5.164 -16.094 1.00 91.25 101 ASN A O 1
ATOM 794 N N . SER A 1 102 ? 16.327 -3.732 -15.812 1.00 94.19 102 SER A N 1
ATOM 795 C CA . SER A 1 102 ? 17.128 -2.517 -16.034 1.00 94.19 102 SER A CA 1
ATOM 796 C C . SER A 1 102 ? 17.843 -2.007 -14.774 1.00 94.19 102 SER A C 1
ATOM 798 O O . SER A 1 102 ? 18.721 -1.142 -14.854 1.00 94.19 102 SER A O 1
ATOM 800 N N . GLY A 1 103 ? 17.505 -2.545 -13.598 1.00 93.81 103 GLY A N 1
ATOM 801 C CA . GLY A 1 103 ? 18.138 -2.182 -12.331 1.00 93.81 103 GLY A CA 1
ATOM 802 C C . GLY A 1 103 ? 18.044 -0.678 -12.055 1.00 93.81 103 GLY A C 1
ATOM 803 O O . GLY A 1 103 ? 16.986 -0.065 -12.194 1.00 93.81 103 GLY A O 1
ATOM 804 N N . ASN A 1 104 ? 19.161 -0.046 -11.687 1.00 93.56 104 ASN A N 1
ATOM 805 C CA . ASN A 1 104 ? 19.178 1.392 -11.390 1.00 93.56 104 ASN A CA 1
ATOM 806 C C . ASN A 1 104 ? 18.820 2.275 -12.599 1.00 93.56 104 ASN A C 1
ATOM 808 O O . ASN A 1 104 ? 18.299 3.374 -12.400 1.00 93.56 104 ASN A O 1
ATOM 812 N N . ALA A 1 105 ? 19.053 1.789 -13.824 1.00 95.62 105 ALA A N 1
ATOM 813 C CA . ALA A 1 105 ? 18.695 2.488 -15.057 1.00 95.62 105 ALA A CA 1
ATOM 814 C C . ALA A 1 105 ? 17.194 2.396 -15.392 1.00 95.62 105 ALA A C 1
ATOM 816 O O . ALA A 1 105 ? 16.748 3.034 -16.343 1.00 95.62 105 ALA A O 1
ATOM 817 N N . GLY A 1 106 ? 16.417 1.627 -14.619 1.00 94.81 106 GLY A N 1
ATOM 818 C CA . GLY A 1 106 ? 14.972 1.527 -14.782 1.00 94.81 106 GLY A CA 1
ATOM 819 C C . GLY A 1 106 ? 14.264 2.852 -14.557 1.00 94.81 106 GLY A C 1
ATOM 820 O O . GLY A 1 106 ? 14.555 3.580 -13.604 1.00 94.81 106 GLY A O 1
ATOM 821 N N . ILE A 1 107 ? 13.321 3.139 -15.448 1.00 96.25 107 ILE A N 1
ATOM 822 C CA . ILE A 1 107 ? 12.501 4.349 -15.460 1.00 96.25 107 ILE A CA 1
ATOM 823 C C . ILE A 1 107 ? 11.441 4.263 -14.357 1.00 96.25 107 ILE A C 1
ATOM 825 O O . ILE A 1 107 ? 11.209 5.238 -13.650 1.00 96.25 107 ILE A O 1
ATOM 829 N N . VAL A 1 108 ? 10.848 3.081 -14.173 1.00 98.00 108 VAL A N 1
ATOM 830 C CA . VAL A 1 108 ? 9.962 2.770 -13.043 1.00 98.00 108 VAL A CA 1
ATOM 831 C C . VAL A 1 108 ? 10.629 1.714 -12.179 1.00 98.00 108 VAL A C 1
ATOM 833 O O . VAL A 1 108 ? 11.193 0.748 -12.699 1.00 98.00 108 VAL A O 1
ATOM 836 N N . LYS A 1 109 ? 10.569 1.902 -10.863 1.00 98.50 109 LYS A N 1
ATOM 837 C CA . LYS A 1 109 ? 11.078 0.963 -9.865 1.00 98.50 109 LYS A CA 1
ATOM 838 C C . LYS A 1 109 ? 9.950 0.637 -8.900 1.00 98.50 109 LYS A C 1
ATOM 840 O O . LYS A 1 109 ? 9.287 1.546 -8.402 1.00 98.50 109 LYS A O 1
ATOM 845 N N . GLU A 1 110 ? 9.755 -0.644 -8.622 1.00 98.62 110 GLU A N 1
ATOM 846 C CA . GLU A 1 110 ? 8.699 -1.131 -7.735 1.00 98.62 110 GLU A CA 1
ATOM 847 C C . GLU A 1 110 ? 8.719 -0.429 -6.373 1.00 98.62 110 GLU A C 1
ATOM 849 O O . GLU A 1 110 ? 7.681 0.016 -5.888 1.00 98.62 110 GLU A O 1
ATOM 854 N N . LYS A 1 111 ? 9.907 -0.247 -5.780 1.00 98.06 111 LYS A N 1
ATOM 855 C CA . LYS A 1 111 ? 10.060 0.411 -4.473 1.00 98.06 111 LYS A CA 1
ATOM 856 C C . LYS A 1 111 ? 9.445 1.823 -4.411 1.00 98.06 111 LYS A C 1
ATOM 858 O O . LYS A 1 111 ? 9.004 2.237 -3.333 1.00 98.06 111 LYS A O 1
ATOM 863 N N . ASP A 1 112 ? 9.424 2.542 -5.539 1.00 98.44 112 ASP A N 1
ATOM 864 C CA . ASP A 1 112 ? 8.912 3.912 -5.649 1.00 98.44 112 ASP A CA 1
ATOM 865 C C . ASP A 1 112 ? 7.380 3.879 -5.757 1.00 98.44 112 ASP A C 1
ATOM 867 O O . ASP A 1 112 ? 6.689 4.624 -5.060 1.00 98.44 112 ASP A O 1
ATOM 871 N N . VAL A 1 113 ? 6.849 2.953 -6.569 1.00 98.75 113 VAL A N 1
ATOM 872 C CA . VAL A 1 113 ? 5.403 2.715 -6.718 1.00 98.75 113 VAL A CA 1
ATOM 873 C C . VAL A 1 113 ? 4.794 2.264 -5.388 1.00 98.75 113 VAL A C 1
ATOM 875 O O . VAL A 1 113 ? 3.813 2.851 -4.931 1.00 98.75 113 VAL A O 1
ATOM 878 N N . ASN A 1 114 ? 5.428 1.301 -4.709 1.00 98.81 114 ASN A N 1
ATOM 879 C CA . ASN A 1 114 ? 5.017 0.819 -3.386 1.00 98.81 114 ASN A CA 1
ATOM 880 C C . ASN A 1 114 ? 4.909 1.976 -2.385 1.00 98.81 114 ASN A C 1
ATOM 882 O O . ASN A 1 114 ? 3.928 2.086 -1.648 1.00 98.81 114 ASN A O 1
ATOM 886 N N . LEU A 1 115 ? 5.907 2.869 -2.368 1.00 98.62 115 LEU A N 1
ATOM 887 C CA . LEU A 1 115 ? 5.916 4.018 -1.465 1.00 98.62 115 LEU A CA 1
ATOM 888 C C . LEU A 1 115 ? 4.795 5.011 -1.809 1.00 98.62 115 LEU A C 1
ATOM 890 O O . LEU A 1 115 ? 4.109 5.492 -0.907 1.00 98.62 115 LEU A O 1
ATOM 894 N N . ALA A 1 116 ? 4.562 5.279 -3.097 1.00 98.75 116 ALA A N 1
ATOM 895 C CA . ALA A 1 116 ? 3.488 6.159 -3.554 1.00 98.75 116 ALA A CA 1
ATOM 896 C C . ALA A 1 116 ? 2.099 5.665 -3.122 1.00 98.75 116 ALA A C 1
ATOM 898 O O . ALA A 1 116 ? 1.293 6.444 -2.594 1.00 98.75 116 ALA A O 1
ATOM 899 N N . VAL A 1 117 ? 1.833 4.367 -3.293 1.00 98.88 117 VAL A N 1
ATOM 900 C CA . VAL A 1 117 ? 0.566 3.743 -2.889 1.00 98.88 117 VAL A CA 1
ATOM 901 C C . VAL A 1 117 ? 0.403 3.793 -1.377 1.00 98.88 117 VAL A C 1
ATOM 903 O O . VAL A 1 117 ? -0.639 4.235 -0.894 1.00 98.88 117 VAL A O 1
ATOM 906 N N . VAL A 1 118 ? 1.435 3.425 -0.614 1.00 98.75 118 VAL A N 1
ATOM 907 C CA . VAL A 1 118 ? 1.388 3.420 0.855 1.00 98.75 118 VAL A CA 1
ATOM 908 C C . VAL A 1 118 ? 1.122 4.808 1.428 1.00 98.75 118 VAL A C 1
ATOM 910 O O . VAL A 1 118 ? 0.296 4.939 2.331 1.00 98.75 118 VAL A O 1
ATOM 913 N N . TYR A 1 119 ? 1.749 5.858 0.896 1.00 98.75 119 TYR A N 1
ATOM 914 C CA . TYR A 1 119 ? 1.482 7.226 1.348 1.00 98.75 119 TYR A CA 1
ATOM 915 C C . TYR A 1 119 ? 0.069 7.697 1.002 1.00 98.75 119 TYR A C 1
ATOM 917 O O . TYR A 1 119 ? -0.583 8.348 1.821 1.00 98.75 119 TYR A O 1
ATOM 925 N N . THR A 1 120 ? -0.431 7.332 -0.178 1.00 98.88 120 THR A N 1
ATOM 926 C CA . THR A 1 120 ? -1.799 7.667 -0.596 1.00 98.88 120 THR A CA 1
ATOM 927 C C . THR A 1 120 ? -2.834 6.930 0.261 1.00 98.88 120 THR A C 1
ATOM 929 O O . THR A 1 120 ? -3.794 7.536 0.741 1.00 98.88 120 THR A O 1
ATOM 932 N N . LEU A 1 121 ? -2.614 5.640 0.525 1.00 98.88 121 LEU A N 1
ATOM 933 C CA . LEU A 1 121 ? -3.450 4.822 1.403 1.00 98.88 121 LEU A CA 1
ATOM 934 C C . LEU A 1 121 ? -3.400 5.317 2.853 1.00 98.88 121 LEU A C 1
ATOM 936 O O . LEU A 1 121 ? -4.441 5.404 3.504 1.00 98.88 121 LEU A O 1
ATOM 940 N N . LYS A 1 122 ? -2.216 5.700 3.347 1.00 98.81 122 LYS A N 1
ATOM 941 C CA . LYS A 1 122 ? -2.040 6.288 4.679 1.00 98.81 122 LYS A CA 1
ATOM 942 C C . LYS A 1 122 ? -2.957 7.489 4.875 1.00 98.81 122 LYS A C 1
ATOM 944 O O . LYS A 1 122 ? -3.709 7.512 5.846 1.00 98.81 122 LYS A O 1
ATOM 949 N N . THR A 1 123 ? -2.916 8.451 3.950 1.00 98.62 123 THR A N 1
ATOM 950 C CA . THR A 1 123 ? -3.762 9.650 4.014 1.00 98.62 123 THR A CA 1
ATOM 951 C C . THR A 1 123 ? -5.240 9.278 4.100 1.00 98.62 123 THR A C 1
ATOM 953 O O . THR A 1 123 ? -5.927 9.758 4.994 1.00 98.62 123 THR A O 1
ATOM 956 N N . LYS A 1 124 ? -5.710 8.351 3.257 1.00 98.69 124 LYS A N 1
ATOM 957 C CA . LYS A 1 124 ? -7.112 7.900 3.265 1.00 98.69 124 LYS A CA 1
ATOM 958 C C . LYS A 1 124 ? -7.528 7.277 4.600 1.00 98.69 124 LYS A C 1
ATOM 960 O O . LYS A 1 124 ? -8.600 7.579 5.119 1.00 98.69 124 LYS A O 1
ATOM 965 N N . ILE A 1 125 ? -6.688 6.414 5.174 1.00 98.75 125 ILE A N 1
ATOM 966 C CA . ILE A 1 125 ? -6.971 5.760 6.461 1.00 98.75 125 ILE A CA 1
ATOM 967 C C . ILE A 1 125 ? -7.027 6.788 7.598 1.00 98.75 125 ILE A C 1
ATOM 969 O O . ILE A 1 125 ? -7.922 6.719 8.442 1.00 98.75 125 ILE A O 1
ATOM 973 N N . GLU A 1 126 ? -6.090 7.736 7.624 1.00 98.31 126 GLU A N 1
ATOM 974 C CA . GLU A 1 126 ? -6.027 8.776 8.656 1.00 98.31 126 GLU A CA 1
ATOM 975 C C . GLU A 1 126 ? -7.201 9.758 8.561 1.00 98.31 126 GLU A C 1
ATOM 977 O O . GLU A 1 126 ? -7.811 10.082 9.580 1.00 98.31 126 GLU A O 1
ATOM 982 N N . GLU A 1 127 ? -7.587 10.164 7.349 1.00 97.81 127 GLU A N 1
ATOM 983 C CA . GLU A 1 127 ? -8.786 10.979 7.101 1.00 97.81 127 GLU A CA 1
ATOM 984 C C . GLU A 1 127 ? -10.073 10.262 7.533 1.00 97.81 127 GLU A C 1
ATOM 986 O O . GLU A 1 127 ? -11.016 10.896 8.006 1.00 97.81 127 GLU A O 1
ATOM 991 N N . ALA A 1 128 ? -10.098 8.929 7.445 1.00 96.88 128 ALA A N 1
ATOM 992 C CA . ALA A 1 128 ? -11.193 8.099 7.936 1.00 96.88 128 ALA A CA 1
ATOM 993 C C . ALA A 1 128 ? -11.140 7.829 9.455 1.00 96.88 128 ALA A C 1
ATOM 995 O O . ALA A 1 128 ? -11.959 7.060 9.962 1.00 96.88 128 ALA A O 1
ATOM 996 N N . GLY A 1 129 ? -10.206 8.433 10.198 1.00 96.62 129 GLY A N 1
ATOM 997 C CA . GLY A 1 129 ? -10.098 8.323 11.658 1.00 96.62 129 GLY A CA 1
ATOM 998 C C . GLY A 1 129 ? -9.272 7.136 12.171 1.00 96.62 129 GLY A C 1
ATOM 999 O O . GLY A 1 129 ? -9.262 6.876 13.378 1.00 96.62 129 GLY A O 1
ATOM 1000 N N . GLY A 1 130 ? -8.585 6.416 11.281 1.00 97.56 130 GLY A N 1
ATOM 1001 C CA . GLY A 1 130 ? -7.620 5.380 11.642 1.00 97.56 130 GLY A CA 1
ATOM 1002 C C . GLY A 1 130 ? -6.241 5.944 11.981 1.00 97.56 130 GLY A C 1
ATOM 1003 O O . GLY A 1 130 ? -5.908 7.082 11.663 1.00 97.56 130 GLY A O 1
ATOM 1004 N N . LYS A 1 131 ? -5.406 5.128 12.626 1.00 98.56 131 LYS A N 1
ATOM 1005 C CA . LYS A 1 131 ? -3.975 5.402 12.823 1.00 98.56 131 LYS A CA 1
ATOM 1006 C C . LYS A 1 131 ? -3.152 4.529 11.886 1.00 98.56 131 LYS A C 1
ATOM 1008 O O . LYS A 1 131 ? -3.486 3.360 11.695 1.00 98.56 131 LYS A O 1
ATOM 1013 N N . VAL A 1 132 ? -2.050 5.063 11.367 1.00 98.69 132 VAL A N 1
ATOM 1014 C CA . VAL A 1 132 ? -1.148 4.326 10.475 1.00 98.69 132 VAL A CA 1
ATOM 1015 C C . VAL A 1 132 ? 0.257 4.249 11.058 1.00 98.69 132 VAL A C 1
ATOM 1017 O O . VAL A 1 132 ? 0.790 5.233 11.564 1.00 98.69 132 VAL A O 1
ATOM 1020 N N . VAL A 1 133 ? 0.859 3.066 10.962 1.00 98.56 133 VAL A N 1
ATOM 1021 C CA . VAL A 1 133 ? 2.287 2.830 11.198 1.00 98.56 133 VAL A CA 1
ATOM 1022 C C . VAL A 1 133 ? 2.921 2.452 9.870 1.00 98.56 133 VAL A C 1
ATOM 1024 O O . VAL A 1 133 ? 2.495 1.486 9.247 1.00 98.56 133 VAL A O 1
ATOM 1027 N N . LEU A 1 134 ? 3.952 3.181 9.452 1.00 98.12 134 LEU A N 1
ATOM 1028 C CA . LEU A 1 134 ? 4.755 2.802 8.294 1.00 98.12 134 LEU A CA 1
ATOM 1029 C C . LEU A 1 134 ? 5.940 1.939 8.739 1.00 98.12 134 LEU A C 1
ATOM 1031 O O . LEU A 1 134 ? 6.604 2.259 9.729 1.00 98.12 134 LEU A O 1
ATOM 1035 N N . THR A 1 135 ? 6.220 0.858 8.011 1.00 95.62 135 THR A N 1
ATOM 1036 C CA . THR A 1 135 ? 7.469 0.091 8.197 1.00 95.62 135 THR A CA 1
ATOM 1037 C C . THR A 1 135 ? 8.674 0.811 7.614 1.00 95.62 135 THR A C 1
ATOM 1039 O O . THR A 1 135 ? 9.774 0.655 8.130 1.00 95.62 135 THR A O 1
ATOM 1042 N N . ARG A 1 136 ? 8.439 1.615 6.573 1.00 93.81 136 ARG A N 1
ATOM 1043 C CA . ARG A 1 136 ? 9.417 2.407 5.839 1.00 93.81 136 ARG A CA 1
ATOM 1044 C C . ARG A 1 136 ? 8.861 3.805 5.596 1.00 93.81 136 ARG A C 1
ATOM 1046 O O . ARG A 1 136 ? 7.750 3.929 5.083 1.00 93.81 136 ARG A O 1
ATOM 1053 N N . VAL A 1 137 ? 9.615 4.843 5.959 1.00 94.19 137 VAL A N 1
ATOM 1054 C CA . VAL A 1 137 ? 9.172 6.245 5.806 1.00 94.19 137 VAL A CA 1
ATOM 1055 C C . VAL A 1 137 ? 9.766 6.872 4.545 1.00 94.19 137 VAL A C 1
ATOM 1057 O O . VAL A 1 137 ? 9.099 7.644 3.869 1.00 94.19 137 VAL A O 1
ATOM 1060 N N . CYS A 1 138 ? 10.997 6.516 4.187 1.00 95.81 138 CYS A N 1
ATOM 1061 C CA . CYS A 1 138 ? 11.689 7.062 3.018 1.00 95.81 138 CYS A CA 1
ATOM 1062 C C . CYS A 1 138 ? 12.299 5.970 2.138 1.00 95.81 138 CYS A C 1
ATOM 1064 O O . CYS A 1 138 ? 12.016 4.786 2.306 1.00 95.81 138 CYS A O 1
ATOM 1066 N N . ASP A 1 139 ? 13.113 6.344 1.154 1.00 94.88 139 ASP A N 1
ATOM 1067 C CA . ASP A 1 139 ? 13.910 5.390 0.384 1.00 94.88 139 ASP A CA 1
ATOM 1068 C C . ASP A 1 139 ? 15.113 4.894 1.190 1.00 94.88 139 ASP A C 1
ATOM 1070 O O . ASP A 1 139 ? 16.234 5.382 1.072 1.00 94.88 139 ASP A O 1
ATOM 1074 N N . GLU A 1 140 ? 14.853 3.912 2.045 1.00 92.81 140 GLU A N 1
ATOM 1075 C CA . GLU A 1 140 ? 15.831 3.327 2.955 1.00 92.81 140 GLU A CA 1
ATOM 1076 C C . GLU A 1 140 ? 15.852 1.802 2.837 1.00 92.81 140 GLU A C 1
ATOM 1078 O O . GLU A 1 140 ? 14.823 1.153 2.625 1.00 92.81 140 GLU A O 1
ATOM 1083 N N . THR A 1 141 ? 17.043 1.223 2.986 1.00 90.56 141 THR A N 1
ATOM 1084 C CA . THR A 1 141 ? 17.210 -0.228 3.076 1.00 90.56 141 THR A CA 1
ATOM 1085 C C . THR A 1 141 ? 16.794 -0.686 4.472 1.00 90.56 141 THR A C 1
ATOM 1087 O O . THR A 1 141 ? 17.373 -0.247 5.466 1.00 90.56 141 THR A O 1
ATOM 1090 N N . ILE A 1 142 ? 15.834 -1.610 4.551 1.00 85.19 142 ILE A N 1
ATOM 1091 C CA . ILE A 1 142 ? 15.451 -2.269 5.807 1.00 85.19 142 ILE A CA 1
ATOM 1092 C C . ILE A 1 142 ? 15.992 -3.696 5.799 1.00 85.19 142 ILE A C 1
ATOM 1094 O O . ILE A 1 142 ? 15.841 -4.412 4.814 1.00 85.19 142 ILE A O 1
ATOM 1098 N N . SER A 1 143 ? 16.611 -4.104 6.908 1.00 78.00 143 SER A N 1
ATOM 1099 C CA . SER A 1 143 ? 17.452 -5.303 7.026 1.00 78.00 143 SER A CA 1
ATOM 1100 C C . SER A 1 143 ? 16.756 -6.642 6.764 1.00 78.00 143 SER A C 1
ATOM 1102 O O . SER A 1 143 ? 17.446 -7.624 6.498 1.00 78.00 143 SER A O 1
ATOM 1104 N N . GLY A 1 144 ? 15.423 -6.706 6.813 1.00 87.50 144 GLY A N 1
ATOM 1105 C CA . GLY A 1 144 ? 14.697 -7.927 6.481 1.00 87.50 144 GLY A CA 1
ATOM 1106 C C . GLY A 1 144 ? 13.196 -7.881 6.757 1.00 87.50 144 GLY A C 1
ATOM 1107 O O . GLY A 1 144 ? 12.650 -6.943 7.343 1.00 87.50 144 GLY A O 1
ATOM 1108 N N . ARG A 1 145 ? 12.501 -8.926 6.289 1.00 91.31 145 ARG A N 1
ATOM 1109 C CA . ARG A 1 145 ? 11.036 -9.070 6.393 1.00 91.31 145 ARG A CA 1
ATOM 1110 C C . ARG A 1 145 ? 10.576 -9.189 7.845 1.00 91.31 145 ARG A C 1
ATOM 1112 O O . ARG A 1 145 ? 9.569 -8.591 8.217 1.00 91.31 145 ARG A O 1
ATOM 1119 N N . LYS A 1 146 ? 11.317 -9.933 8.672 1.00 92.69 146 LYS A N 1
ATOM 1120 C CA . LYS A 1 146 ? 10.994 -10.110 10.093 1.00 92.69 146 LYS A CA 1
ATOM 1121 C C . LYS A 1 146 ? 11.112 -8.784 10.843 1.00 92.69 146 LYS A C 1
ATOM 1123 O O . LYS A 1 146 ? 10.239 -8.453 11.636 1.00 92.69 146 LYS A O 1
ATOM 1128 N N . GLU A 1 147 ? 12.148 -8.013 10.549 1.00 93.31 147 GLU A N 1
ATOM 1129 C CA . GLU A 1 147 ? 12.440 -6.723 11.164 1.00 93.31 147 GLU A CA 1
ATOM 1130 C C . GLU A 1 147 ? 11.354 -5.696 10.846 1.00 93.31 147 GLU A C 1
ATOM 1132 O O . GLU A 1 147 ? 10.920 -4.976 11.743 1.00 93.31 147 GLU A O 1
ATOM 1137 N N . ARG A 1 148 ? 10.830 -5.690 9.612 1.00 94.56 148 ARG A N 1
ATOM 1138 C CA . ARG A 1 148 ? 9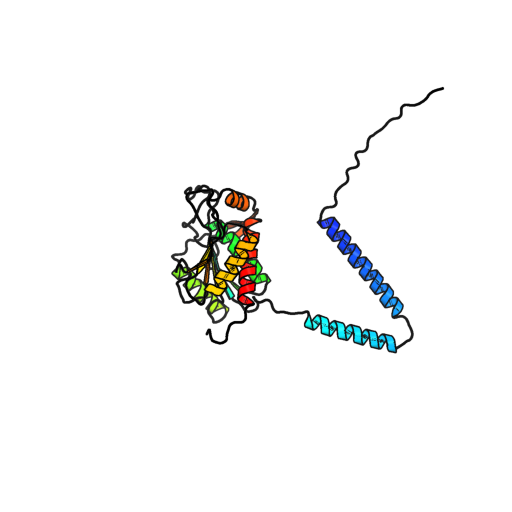.659 -4.876 9.245 1.00 94.56 148 ARG A CA 1
ATOM 1139 C C . ARG A 1 148 ? 8.434 -5.222 10.100 1.00 94.56 148 ARG A C 1
ATOM 1141 O O . ARG A 1 148 ? 7.742 -4.317 10.568 1.00 94.56 148 ARG A O 1
ATOM 1148 N N . VAL A 1 149 ? 8.173 -6.512 10.348 1.00 95.25 149 VAL A N 1
ATOM 1149 C CA . VAL A 1 149 ? 7.034 -6.941 11.186 1.00 95.25 149 VAL A CA 1
ATOM 1150 C C . VAL A 1 149 ? 7.274 -6.595 12.655 1.00 95.25 149 VAL A C 1
ATOM 1152 O O . VAL A 1 149 ? 6.372 -6.084 13.319 1.00 95.25 149 VAL A O 1
ATOM 1155 N N . ASP A 1 150 ? 8.476 -6.841 13.173 1.00 95.06 150 ASP A N 1
ATOM 1156 C CA . ASP A 1 150 ? 8.837 -6.519 14.557 1.00 95.06 150 ASP A CA 1
ATOM 1157 C C . ASP A 1 150 ? 8.740 -5.010 14.821 1.00 95.06 150 ASP A C 1
ATOM 1159 O O . ASP A 1 150 ? 8.217 -4.593 15.861 1.00 95.06 150 ASP A O 1
ATOM 1163 N N . TRP A 1 151 ? 9.177 -4.191 13.859 1.00 95.62 151 TRP A N 1
ATOM 1164 C CA . TRP A 1 151 ? 9.002 -2.744 13.884 1.00 95.62 151 TRP A CA 1
ATOM 1165 C C . TRP A 1 151 ? 7.522 -2.370 13.942 1.00 95.62 151 TRP A C 1
ATOM 1167 O O . TRP A 1 151 ? 7.109 -1.694 14.884 1.00 95.62 151 TRP A O 1
ATOM 1177 N N . ALA A 1 152 ? 6.702 -2.870 13.010 1.00 96.69 152 ALA A N 1
ATOM 1178 C CA . ALA A 1 152 ? 5.265 -2.598 12.990 1.00 96.69 152 ALA A CA 1
ATOM 1179 C C . ALA A 1 152 ? 4.594 -2.954 14.327 1.00 96.69 152 ALA A C 1
ATOM 1181 O O . ALA A 1 152 ? 3.892 -2.134 14.920 1.00 96.69 152 ALA A O 1
ATOM 1182 N N . VAL A 1 153 ? 4.866 -4.151 14.857 1.00 96.56 153 VAL A N 1
ATOM 1183 C CA . VAL A 1 153 ? 4.332 -4.610 16.147 1.00 96.56 153 VAL A CA 1
ATOM 1184 C C . VAL A 1 153 ? 4.764 -3.693 17.290 1.00 96.56 153 VAL A C 1
ATOM 1186 O O . VAL A 1 153 ? 3.936 -3.347 18.137 1.00 96.56 153 VAL A O 1
ATOM 1189 N N . THR A 1 154 ? 6.036 -3.298 17.326 1.00 97.44 154 THR A N 1
ATOM 1190 C CA . THR A 1 154 ? 6.584 -2.418 18.366 1.00 97.44 154 THR A CA 1
ATOM 1191 C C . THR A 1 154 ? 5.928 -1.041 18.324 1.00 97.44 154 THR A C 1
ATOM 1193 O O . THR A 1 154 ? 5.450 -0.561 19.352 1.00 97.44 154 THR A O 1
ATOM 1196 N N . GLN A 1 155 ? 5.823 -0.438 17.139 1.00 97.94 155 GLN A N 1
ATOM 1197 C CA . GLN A 1 155 ? 5.225 0.885 16.966 1.00 97.94 155 GLN A CA 1
ATOM 1198 C C . GLN A 1 155 ? 3.720 0.881 17.266 1.00 97.94 155 GLN A C 1
ATOM 1200 O O . GLN A 1 155 ? 3.230 1.749 17.988 1.00 97.94 155 GLN A O 1
ATOM 1205 N N . CYS A 1 156 ? 2.975 -0.132 16.815 1.00 97.69 156 CYS A N 1
ATOM 1206 C CA . CYS A 1 156 ? 1.554 -0.258 17.150 1.00 97.69 156 CYS A CA 1
ATOM 1207 C C . CYS A 1 156 ? 1.333 -0.400 18.664 1.00 97.69 156 CYS A C 1
ATOM 1209 O O . CYS A 1 156 ? 0.442 0.255 19.220 1.00 97.69 156 CYS A O 1
ATOM 1211 N N . LYS A 1 157 ? 2.175 -1.188 19.350 1.00 97.19 157 LYS A N 1
ATOM 1212 C CA . LYS A 1 157 ? 2.129 -1.322 20.813 1.00 97.19 157 LYS A CA 1
ATOM 1213 C C . LYS A 1 157 ? 2.450 -0.009 21.515 1.00 97.19 157 LYS A C 1
ATOM 1215 O O . LYS A 1 157 ? 1.752 0.330 22.464 1.00 97.19 157 LYS A O 1
ATOM 1220 N N . ALA A 1 158 ? 3.439 0.745 21.042 1.00 97.88 158 ALA A N 1
ATOM 1221 C CA . ALA A 1 158 ? 3.756 2.060 21.594 1.00 97.88 158 ALA A CA 1
ATOM 1222 C C . ALA A 1 158 ? 2.589 3.054 21.430 1.00 97.88 158 ALA A C 1
ATOM 1224 O O . ALA A 1 158 ? 2.288 3.808 22.350 1.00 97.88 158 ALA A O 1
ATOM 1225 N N . LEU A 1 159 ? 1.888 3.017 20.292 1.00 96.06 159 LEU A N 1
ATOM 1226 C CA . LEU A 1 159 ? 0.781 3.933 19.987 1.00 96.06 159 LEU A CA 1
ATOM 1227 C C . LEU A 1 159 ? -0.550 3.577 20.661 1.00 96.06 159 LEU A C 1
ATOM 1229 O O . LEU A 1 159 ? -1.398 4.457 20.841 1.00 96.06 159 LEU A O 1
ATOM 1233 N N . THR A 1 160 ? -0.792 2.293 20.942 1.00 95.56 160 THR A N 1
ATOM 1234 C CA . THR A 1 160 ? -2.132 1.800 21.324 1.00 95.56 160 THR A CA 1
ATOM 1235 C C . THR A 1 160 ? -2.155 0.789 22.472 1.00 95.56 160 THR A C 1
ATOM 1237 O O . THR A 1 160 ? -3.234 0.401 22.911 1.00 95.56 160 THR A O 1
ATOM 1240 N N . GLY A 1 161 ? -0.998 0.329 22.954 1.00 95.69 161 GLY A N 1
ATOM 1241 C CA . GLY A 1 161 ? -0.887 -0.733 23.961 1.00 95.69 161 GLY A CA 1
ATOM 1242 C C . GLY A 1 161 ? -1.131 -2.153 23.428 1.00 95.69 161 GLY A C 1
ATOM 1243 O O . GLY A 1 161 ? -1.117 -3.106 24.204 1.00 95.69 161 GLY A O 1
ATOM 1244 N N . ARG A 1 162 ? -1.347 -2.325 22.117 1.00 95.19 162 ARG A N 1
ATOM 1245 C CA . ARG A 1 162 ? -1.682 -3.609 21.471 1.00 95.19 162 ARG A CA 1
ATOM 1246 C C . ARG A 1 162 ? -1.018 -3.754 20.095 1.00 95.19 162 ARG A C 1
ATOM 1248 O O . ARG A 1 162 ? -0.466 -2.797 19.563 1.00 95.19 162 ARG A O 1
ATOM 1255 N N . LYS A 1 163 ? -1.037 -4.968 19.525 1.00 95.00 163 LYS A N 1
ATOM 1256 C CA . LYS A 1 163 ? -0.598 -5.206 18.134 1.00 95.00 163 LYS A CA 1
ATOM 1257 C C . LYS A 1 163 ? -1.491 -4.435 17.148 1.00 95.00 163 LYS A C 1
ATOM 1259 O O . LYS A 1 163 ? -2.611 -4.058 17.500 1.00 95.00 163 LYS A O 1
ATOM 1264 N N . CYS A 1 164 ? -0.994 -4.235 15.927 1.00 96.38 164 CYS A N 1
ATOM 1265 C CA . CYS A 1 164 ? -1.773 -3.637 14.844 1.00 96.38 164 CYS A CA 1
ATOM 1266 C C . CYS A 1 164 ? -3.042 -4.463 14.563 1.00 96.38 164 CYS A C 1
ATOM 1268 O O . CYS A 1 164 ? -3.031 -5.681 14.735 1.00 96.38 164 CYS A O 1
ATOM 1270 N N . ASP A 1 165 ? -4.120 -3.811 14.125 1.00 97.12 165 ASP A N 1
ATOM 1271 C CA . ASP A 1 165 ? -5.358 -4.488 13.714 1.00 97.12 165 ASP A CA 1
ATOM 1272 C C . ASP A 1 165 ? -5.185 -5.245 12.387 1.00 97.12 165 ASP A C 1
ATOM 1274 O O . ASP A 1 165 ? -5.830 -6.271 12.175 1.00 97.12 165 ASP A O 1
ATOM 1278 N N . ALA A 1 166 ? -4.316 -4.738 11.509 1.00 97.62 166 ALA A N 1
ATOM 1279 C CA . ALA A 1 166 ? -3.895 -5.390 10.275 1.00 97.62 166 ALA A CA 1
ATOM 1280 C C . ALA A 1 166 ? -2.517 -4.873 9.828 1.00 97.62 166 ALA A C 1
ATOM 1282 O O . ALA A 1 166 ? -2.121 -3.763 10.203 1.00 97.62 166 ALA A O 1
ATOM 1283 N N . LEU A 1 167 ? -1.823 -5.657 9.002 1.00 98.19 167 LEU A N 1
ATOM 1284 C CA . LEU A 1 167 ? -0.651 -5.239 8.232 1.00 98.19 167 LEU A CA 1
ATOM 1285 C C . LEU A 1 167 ? -0.868 -5.489 6.739 1.00 98.19 167 LEU A C 1
ATOM 1287 O O . LEU A 1 167 ? -1.176 -6.612 6.346 1.00 98.19 167 LEU A O 1
ATOM 1291 N N . ILE A 1 168 ? -0.677 -4.456 5.919 1.00 98.50 168 ILE A N 1
ATOM 1292 C CA . ILE A 1 168 ? -0.721 -4.560 4.456 1.00 98.50 168 ILE A CA 1
ATOM 1293 C C . ILE A 1 168 ? 0.679 -4.317 3.907 1.00 98.50 168 ILE A C 1
ATOM 1295 O O . ILE A 1 168 ? 1.216 -3.226 4.089 1.00 98.50 168 ILE A O 1
ATOM 1299 N N . SER A 1 169 ? 1.261 -5.319 3.254 1.00 98.06 169 SER A N 1
ATOM 1300 C CA . SER A 1 169 ? 2.519 -5.183 2.516 1.00 98.06 169 SER A CA 1
ATOM 1301 C C . SER A 1 169 ? 2.197 -4.970 1.042 1.00 98.06 169 SER A C 1
ATOM 1303 O O . SER A 1 169 ? 1.616 -5.838 0.397 1.00 98.06 169 SER A O 1
ATOM 1305 N N . VAL A 1 170 ? 2.489 -3.772 0.544 1.00 98.75 170 VAL A N 1
ATOM 1306 C CA . VAL A 1 170 ? 2.186 -3.349 -0.823 1.00 98.75 170 VAL A CA 1
ATOM 1307 C C . VAL A 1 170 ? 3.388 -3.647 -1.707 1.00 98.75 170 VAL A C 1
ATOM 1309 O O . VAL A 1 170 ? 4.490 -3.155 -1.441 1.00 98.75 170 VAL A O 1
ATOM 1312 N N . HIS A 1 171 ? 3.143 -4.441 -2.742 1.00 98.44 171 HIS A N 1
ATOM 1313 C CA . HIS A 1 171 ? 4.094 -4.900 -3.739 1.00 98.44 171 HIS A CA 1
ATOM 1314 C C . HIS A 1 171 ? 3.490 -4.832 -5.147 1.00 98.44 171 HIS A C 1
ATOM 1316 O O . HIS A 1 171 ? 2.276 -4.681 -5.331 1.00 98.44 171 HIS A O 1
ATOM 1322 N N . HIS A 1 172 ? 4.368 -4.930 -6.140 1.00 98.56 172 HIS A N 1
ATOM 1323 C CA . HIS A 1 172 ? 3.974 -5.072 -7.532 1.00 98.56 172 HIS A CA 1
ATOM 1324 C C . HIS A 1 172 ? 4.875 -6.085 -8.219 1.00 98.56 172 HIS A C 1
ATOM 1326 O O . HIS A 1 172 ? 6.098 -6.057 -8.082 1.00 98.56 172 HIS A O 1
ATOM 1332 N N . ASN A 1 173 ? 4.272 -6.947 -9.019 1.00 96.75 173 ASN A N 1
ATOM 1333 C CA . ASN A 1 173 ? 4.948 -8.124 -9.515 1.00 96.75 173 ASN A CA 1
ATOM 1334 C C . ASN A 1 173 ? 5.887 -7.773 -10.686 1.00 96.75 173 ASN A C 1
ATOM 1336 O O . ASN A 1 173 ? 5.908 -6.654 -11.214 1.00 96.75 173 ASN A O 1
ATOM 1340 N N . GLY A 1 174 ? 6.681 -8.746 -11.119 1.00 96.81 174 GLY A N 1
ATOM 1341 C CA . GLY A 1 174 ? 7.536 -8.637 -12.294 1.00 96.81 174 GLY A CA 1
ATOM 1342 C C . GLY A 1 174 ? 7.513 -9.924 -13.105 1.00 96.81 174 GLY A C 1
ATOM 1343 O O . GLY A 1 174 ? 7.529 -11.022 -12.555 1.00 96.81 174 GLY A O 1
ATOM 1344 N N . ASN A 1 175 ? 7.497 -9.792 -14.428 1.00 96.19 175 ASN A N 1
ATOM 1345 C CA . ASN A 1 175 ? 7.539 -10.916 -15.352 1.00 96.19 175 ASN A CA 1
ATOM 1346 C C . ASN A 1 175 ? 8.580 -10.666 -16.451 1.00 96.19 175 ASN A C 1
ATOM 1348 O O . ASN A 1 175 ? 8.847 -9.530 -16.844 1.00 96.19 175 ASN A O 1
ATOM 1352 N N . VAL A 1 176 ? 9.183 -11.746 -16.944 1.00 90.50 176 VAL A N 1
ATOM 1353 C CA . VAL A 1 176 ? 10.062 -11.705 -18.120 1.00 90.50 176 VAL A CA 1
ATOM 1354 C C . VAL A 1 176 ? 9.282 -11.378 -19.394 1.00 90.50 176 VAL A C 1
ATOM 1356 O O . VAL A 1 176 ? 9.834 -10.760 -20.302 1.00 90.50 176 VAL A O 1
ATOM 1359 N N . ASP A 1 177 ? 8.007 -11.763 -19.448 1.00 92.56 177 ASP A N 1
ATOM 1360 C CA . ASP A 1 177 ? 7.065 -11.337 -20.472 1.00 92.56 177 ASP A CA 1
ATOM 1361 C C . ASP A 1 177 ? 6.460 -9.983 -20.076 1.00 92.56 177 ASP A C 1
ATOM 1363 O O . ASP A 1 177 ? 5.620 -9.896 -19.182 1.00 92.56 177 ASP A O 1
ATOM 1367 N N . ALA A 1 178 ? 6.887 -8.916 -20.754 1.00 90.44 178 ALA A N 1
ATOM 1368 C CA . ALA A 1 178 ? 6.399 -7.556 -20.523 1.00 90.44 178 ALA A CA 1
ATOM 1369 C C . ALA A 1 178 ? 4.928 -7.345 -20.935 1.00 90.44 178 ALA A C 1
ATOM 1371 O O . ALA A 1 178 ? 4.383 -6.269 -20.708 1.00 90.44 178 ALA A O 1
ATOM 1372 N N . THR A 1 179 ? 4.281 -8.337 -21.555 1.00 92.88 179 THR A N 1
ATOM 1373 C CA . THR A 1 179 ? 2.840 -8.302 -21.842 1.00 92.88 179 THR A CA 1
ATOM 1374 C C . THR A 1 179 ? 2.003 -8.923 -20.728 1.00 92.88 179 THR A C 1
ATOM 1376 O O . THR A 1 179 ? 0.797 -8.684 -20.673 1.00 92.88 179 THR A O 1
ATOM 1379 N N . HIS A 1 180 ? 2.629 -9.679 -19.819 1.00 97.44 180 HIS A N 1
ATOM 1380 C CA . HIS A 1 180 ? 1.942 -10.282 -18.683 1.00 97.44 180 HIS A CA 1
ATOM 1381 C C . HIS A 1 180 ? 1.519 -9.212 -17.678 1.00 97.44 180 HIS A C 1
ATOM 1383 O O . HIS A 1 180 ? 2.285 -8.297 -17.367 1.00 97.44 180 HIS A O 1
ATOM 1389 N N . ASP A 1 181 ? 0.300 -9.348 -17.168 1.00 97.88 181 ASP A N 1
ATOM 1390 C CA . ASP A 1 181 ? -0.235 -8.540 -16.080 1.00 97.88 181 ASP A CA 1
ATOM 1391 C C . ASP A 1 181 ? -1.307 -9.323 -15.321 1.00 97.88 181 ASP A C 1
ATOM 1393 O O . ASP A 1 181 ? -1.869 -10.292 -15.838 1.00 97.88 181 ASP A O 1
ATOM 1397 N N . GLY A 1 182 ? -1.607 -8.887 -14.106 1.00 98.12 182 GLY A N 1
ATOM 1398 C CA . GLY A 1 182 ? -2.511 -9.587 -13.213 1.00 98.12 182 GLY A CA 1
ATOM 1399 C C . GLY A 1 182 ? -2.457 -9.044 -11.796 1.00 98.12 182 GLY A C 1
ATOM 1400 O O . GLY A 1 182 ? -1.542 -8.315 -11.415 1.00 98.12 182 GLY A O 1
ATOM 1401 N N . THR A 1 183 ? -3.471 -9.396 -11.017 1.00 98.56 183 THR A N 1
ATOM 1402 C CA . THR A 1 183 ? -3.586 -9.015 -9.611 1.00 98.56 183 THR A CA 1
ATOM 1403 C C . THR A 1 183 ? -3.640 -10.266 -8.747 1.00 98.56 183 THR A C 1
ATOM 1405 O O . THR A 1 183 ? -4.481 -11.136 -8.975 1.00 98.56 183 THR A O 1
ATOM 1408 N N . MET A 1 184 ? -2.811 -10.302 -7.702 1.00 97.38 184 MET A N 1
ATOM 1409 C CA . MET A 1 184 ? -2.771 -11.378 -6.712 1.00 97.38 184 MET A CA 1
ATOM 1410 C C . MET A 1 184 ? -2.700 -10.819 -5.284 1.00 97.38 184 MET A C 1
ATOM 1412 O O . MET A 1 184 ? -2.140 -9.752 -5.032 1.00 97.38 184 MET A O 1
ATOM 1416 N N . VAL A 1 185 ? -3.241 -11.555 -4.307 1.00 98.06 185 VAL A N 1
ATOM 1417 C CA . VAL A 1 185 ? -3.045 -11.258 -2.875 1.00 98.06 185 VAL A CA 1
ATOM 1418 C C . VAL A 1 185 ? -2.578 -12.497 -2.120 1.00 98.06 185 VAL A C 1
ATOM 1420 O O . VAL A 1 185 ? -3.236 -13.530 -2.133 1.00 98.06 185 VAL A O 1
ATOM 1423 N N . ILE A 1 186 ? -1.470 -12.398 -1.395 1.00 96.69 186 ILE A N 1
ATOM 1424 C CA . ILE A 1 186 ? -0.884 -13.516 -0.657 1.00 96.69 186 ILE A CA 1
ATOM 1425 C C . ILE A 1 186 ? -1.185 -13.382 0.837 1.00 96.69 186 ILE A C 1
ATOM 1427 O O . ILE A 1 186 ? -1.075 -12.302 1.424 1.00 96.69 186 ILE A O 1
ATOM 1431 N N . TYR A 1 187 ? -1.536 -14.501 1.466 1.00 95.69 187 TYR A N 1
ATOM 1432 C CA . TYR A 1 187 ? -1.722 -14.625 2.910 1.00 95.69 187 TYR A CA 1
ATOM 1433 C C . TYR A 1 187 ? -1.071 -15.907 3.446 1.00 95.69 187 TYR A C 1
ATOM 1435 O O . TYR A 1 187 ? -0.571 -16.729 2.675 1.00 95.69 187 TYR A O 1
ATOM 1443 N N . ASN A 1 188 ? -1.059 -16.077 4.772 1.00 93.62 188 ASN A N 1
ATOM 1444 C CA . ASN A 1 188 ? -0.451 -17.247 5.410 1.00 93.62 188 ASN A CA 1
ATOM 1445 C C . ASN A 1 188 ? -1.411 -17.969 6.364 1.00 93.62 188 ASN A C 1
ATOM 1447 O O . ASN A 1 188 ? -1.684 -19.159 6.228 1.00 93.62 188 ASN A O 1
ATOM 1451 N N . GLU A 1 189 ? -1.963 -17.273 7.353 1.00 91.38 189 GLU A N 1
ATOM 1452 C CA . GLU A 1 189 ? -2.768 -17.918 8.384 1.00 91.38 189 GLU A CA 1
ATOM 1453 C C . GLU A 1 189 ? -4.264 -17.865 8.060 1.00 91.38 189 GLU A C 1
ATOM 1455 O O . GLU A 1 189 ? -4.776 -16.951 7.414 1.00 91.38 189 GLU A O 1
ATOM 1460 N N . ASN A 1 190 ? -5.038 -18.815 8.594 1.00 91.62 190 ASN A N 1
ATOM 1461 C CA . ASN A 1 190 ? -6.502 -18.801 8.451 1.00 91.62 190 ASN A CA 1
ATOM 1462 C C . ASN A 1 190 ? -7.148 -17.516 9.004 1.00 91.62 190 ASN A C 1
ATOM 1464 O O . ASN A 1 190 ? -8.273 -17.170 8.631 1.00 91.62 190 ASN A O 1
ATOM 1468 N N . GLN A 1 191 ? -6.468 -16.825 9.923 1.00 92.12 191 GLN A N 1
ATOM 1469 C CA . GLN A 1 191 ? -6.929 -15.540 10.432 1.00 92.12 191 GLN A CA 1
ATOM 1470 C C . GLN A 1 191 ? -6.759 -14.384 9.440 1.00 92.12 191 GLN A C 1
ATOM 1472 O O . GLN A 1 191 ? -7.568 -13.459 9.507 1.00 92.12 191 GLN A O 1
ATOM 1477 N N . ASP A 1 192 ? -5.813 -14.498 8.505 1.00 95.00 192 ASP A N 1
ATOM 1478 C CA . ASP A 1 192 ? -5.475 -13.508 7.475 1.00 95.00 192 ASP A CA 1
ATOM 1479 C C . ASP A 1 192 ? -6.421 -13.564 6.279 1.00 95.00 192 ASP A C 1
ATOM 1481 O O . ASP A 1 192 ? -6.744 -12.545 5.671 1.00 95.00 192 ASP A O 1
ATOM 1485 N N . LYS A 1 193 ? -6.909 -14.767 5.957 1.00 95.44 193 LYS A N 1
ATOM 1486 C CA . LYS A 1 193 ? -7.730 -15.027 4.768 1.00 95.44 193 LYS A CA 1
ATOM 1487 C C . LYS A 1 193 ? -8.890 -14.035 4.560 1.00 95.44 193 LYS A C 1
ATOM 1489 O O . LYS A 1 193 ? -9.078 -13.598 3.426 1.00 95.44 193 LYS A O 1
ATOM 1494 N N . PRO A 1 194 ? -9.676 -13.642 5.586 1.00 96.75 194 PRO A N 1
ATOM 1495 C CA . PRO A 1 194 ? -10.746 -12.661 5.397 1.00 96.75 194 PRO A CA 1
ATOM 1496 C C . PRO A 1 194 ? -10.244 -11.288 4.932 1.00 96.75 194 PRO A C 1
ATOM 1498 O O . PRO A 1 194 ? -10.905 -10.652 4.115 1.00 96.75 194 PRO A O 1
ATOM 1501 N N . LEU A 1 195 ? -9.083 -10.846 5.428 1.00 97.69 195 LEU A N 1
ATOM 1502 C CA . LEU A 1 195 ? -8.449 -9.607 4.985 1.00 97.69 195 LEU A CA 1
ATOM 1503 C C . LEU A 1 195 ? -7.987 -9.740 3.529 1.00 97.69 195 LEU A C 1
ATOM 1505 O O . LEU A 1 195 ? -8.316 -8.887 2.708 1.00 97.69 195 LEU A O 1
ATOM 1509 N N . ALA A 1 196 ? -7.298 -10.835 3.199 1.00 97.62 196 ALA A N 1
ATOM 1510 C CA . ALA A 1 196 ? -6.799 -11.088 1.850 1.00 97.62 196 ALA A CA 1
ATOM 1511 C C . ALA A 1 196 ? -7.920 -11.084 0.799 1.00 97.62 196 ALA A C 1
ATOM 1513 O O . ALA A 1 196 ? -7.810 -10.401 -0.215 1.00 97.62 196 ALA A O 1
ATOM 1514 N N . ILE A 1 197 ? -9.041 -11.758 1.082 1.00 97.94 197 ILE A N 1
ATOM 1515 C CA . ILE A 1 197 ? -10.217 -11.781 0.198 1.00 97.94 197 ILE A CA 1
ATOM 1516 C C . ILE A 1 197 ? -10.799 -10.375 0.004 1.00 97.94 197 ILE A C 1
ATOM 1518 O O . ILE A 1 197 ? -11.156 -10.001 -1.112 1.00 97.94 197 ILE A O 1
ATOM 1522 N N . ALA A 1 198 ? -10.915 -9.587 1.077 1.00 98.56 198 ALA A N 1
ATOM 1523 C CA . ALA A 1 198 ? -11.496 -8.249 0.996 1.00 98.56 198 ALA A CA 1
ATOM 1524 C C . ALA A 1 198 ? -10.635 -7.292 0.152 1.00 98.56 198 ALA A C 1
ATOM 1526 O O . ALA A 1 198 ? -11.170 -6.539 -0.669 1.00 98.56 198 ALA A O 1
ATOM 1527 N N . LEU A 1 199 ? -9.309 -7.353 0.321 1.00 98.75 199 LEU A N 1
ATOM 1528 C CA . LEU A 1 199 ? -8.347 -6.595 -0.483 1.00 98.75 199 LEU A CA 1
ATOM 1529 C C . LEU A 1 199 ? -8.386 -7.035 -1.947 1.00 98.75 199 LEU A C 1
ATOM 1531 O O . LEU A 1 199 ? -8.587 -6.201 -2.825 1.00 98.75 199 LEU A O 1
ATOM 1535 N N . HIS A 1 200 ? -8.281 -8.342 -2.193 1.00 98.69 200 HIS A N 1
ATOM 1536 C CA . HIS A 1 200 ? -8.297 -8.929 -3.529 1.00 98.69 200 HIS A CA 1
ATOM 1537 C C . HIS A 1 200 ? -9.540 -8.514 -4.324 1.00 98.69 200 HIS A C 1
ATOM 1539 O O . HIS A 1 200 ? -9.433 -7.950 -5.409 1.00 98.69 200 HIS A O 1
ATOM 1545 N N . ASN A 1 201 ? -10.733 -8.700 -3.751 1.00 98.56 201 ASN A N 1
ATOM 1546 C CA . ASN A 1 201 ? -11.987 -8.362 -4.428 1.00 98.56 201 ASN A CA 1
ATOM 1547 C C . ASN A 1 201 ? -12.077 -6.873 -4.787 1.00 98.56 201 ASN A C 1
ATOM 1549 O O . ASN A 1 201 ? -12.636 -6.513 -5.825 1.00 98.56 201 ASN A O 1
ATOM 1553 N N . SER A 1 202 ? -11.540 -6.004 -3.929 1.00 98.75 202 SER A N 1
ATOM 1554 C CA . SER A 1 202 ? -11.538 -4.562 -4.174 1.00 98.75 202 SER A CA 1
ATOM 1555 C C . SER A 1 202 ? -10.540 -4.184 -5.268 1.00 98.75 202 SER A C 1
ATOM 1557 O O . SER A 1 202 ? -10.878 -3.377 -6.135 1.00 98.75 202 SER A O 1
ATOM 1559 N N . LEU A 1 203 ? -9.356 -4.806 -5.275 1.00 98.81 203 LEU A N 1
ATOM 1560 C CA . LEU A 1 203 ? -8.339 -4.627 -6.312 1.00 98.81 203 LEU A CA 1
ATOM 1561 C C . LEU A 1 203 ? -8.843 -5.096 -7.677 1.00 98.81 203 LEU A C 1
ATOM 1563 O O . LEU A 1 203 ? -8.851 -4.296 -8.605 1.00 98.81 203 LEU A O 1
ATOM 1567 N N . ILE A 1 204 ? -9.364 -6.320 -7.796 1.00 98.38 204 ILE A N 1
ATOM 1568 C CA . ILE A 1 204 ? -9.900 -6.845 -9.065 1.00 98.38 204 ILE A CA 1
ATOM 1569 C C . ILE A 1 204 ? -11.000 -5.942 -9.620 1.00 98.38 204 ILE A C 1
ATOM 1571 O O . ILE A 1 204 ? -10.981 -5.568 -10.794 1.00 98.38 204 ILE A O 1
ATOM 1575 N N . LYS A 1 205 ? -11.939 -5.520 -8.765 1.00 98.31 205 LYS A N 1
ATOM 1576 C CA . LYS A 1 205 ? -13.027 -4.623 -9.169 1.00 98.31 205 LYS A CA 1
ATOM 1577 C C . LYS A 1 205 ? -12.511 -3.278 -9.681 1.00 98.31 205 LYS A C 1
ATOM 1579 O O . LYS A 1 205 ? -13.067 -2.733 -10.636 1.00 98.31 205 LYS A O 1
ATOM 1584 N N . ALA A 1 206 ? -11.509 -2.713 -9.015 1.00 98.12 206 ALA A N 1
ATOM 1585 C CA . ALA A 1 206 ? -10.965 -1.419 -9.381 1.00 98.12 206 ALA A CA 1
ATOM 1586 C C . ALA A 1 206 ? -10.098 -1.531 -10.637 1.00 98.12 206 ALA A C 1
ATOM 1588 O O . ALA A 1 206 ? -10.343 -0.833 -11.618 1.00 98.12 206 ALA A O 1
ATOM 1589 N N . LEU A 1 207 ? -9.098 -2.403 -10.616 1.00 97.31 207 LEU A N 1
ATOM 1590 C CA . LEU A 1 207 ? -8.034 -2.470 -11.608 1.00 97.31 207 LEU A CA 1
ATOM 1591 C C . LEU A 1 207 ? -8.494 -3.128 -12.910 1.00 97.31 207 LEU A C 1
ATOM 1593 O O . LEU A 1 207 ? -8.057 -2.682 -13.964 1.00 97.31 207 LEU A O 1
ATOM 1597 N N . GLN A 1 208 ? -9.446 -4.069 -12.843 1.00 97.38 208 GLN A N 1
ATOM 1598 C CA . GLN A 1 208 ? -9.958 -4.823 -13.998 1.00 97.38 208 GLN A CA 1
ATOM 1599 C C . GLN A 1 208 ? -8.850 -5.562 -14.765 1.00 97.38 208 GLN A C 1
ATOM 1601 O O . GLN A 1 208 ? -8.909 -5.702 -15.985 1.00 97.38 208 GLN A O 1
ATOM 1606 N N . LEU A 1 209 ? -7.840 -6.020 -14.027 1.00 97.50 209 LEU A N 1
ATOM 1607 C CA . LEU A 1 209 ? -6.746 -6.843 -14.528 1.00 97.50 209 LEU A CA 1
ATOM 1608 C C . LEU A 1 209 ? -7.101 -8.332 -14.433 1.00 97.50 209 LEU A C 1
ATOM 1610 O O . LEU A 1 209 ? -8.069 -8.678 -13.744 1.00 97.50 209 LEU A O 1
ATOM 1614 N N . PRO A 1 210 ? -6.349 -9.215 -15.118 1.00 98.31 210 PRO A N 1
ATOM 1615 C CA . PRO A 1 210 ? -6.483 -10.653 -14.930 1.00 98.31 210 PRO A CA 1
ATOM 1616 C C . PRO A 1 210 ? -6.460 -11.036 -13.444 1.00 98.31 210 PRO A C 1
ATOM 1618 O O . PRO A 1 210 ? -5.622 -10.567 -12.674 1.00 98.31 210 PRO A O 1
ATOM 1621 N N . ASP A 1 211 ? -7.422 -11.867 -13.048 1.00 98.19 211 ASP A N 1
ATOM 1622 C CA . ASP A 1 211 ? -7.563 -12.358 -11.678 1.00 98.19 211 ASP A CA 1
ATOM 1623 C C . ASP A 1 211 ? -6.631 -13.557 -11.471 1.00 98.19 211 ASP A C 1
ATOM 1625 O O . ASP A 1 211 ? -6.894 -14.652 -11.976 1.00 98.19 211 ASP A O 1
ATOM 1629 N N . GLU A 1 212 ? -5.527 -13.335 -10.756 1.00 97.50 212 GLU A N 1
ATOM 1630 C CA . GLU A 1 212 ? -4.568 -14.380 -10.374 1.00 97.50 212 GLU A CA 1
ATOM 1631 C C . GLU A 1 212 ? -4.858 -14.948 -8.975 1.00 97.50 212 GLU A C 1
ATOM 1633 O O . GLU A 1 212 ? -4.168 -15.849 -8.494 1.00 97.50 212 GLU A O 1
ATOM 1638 N N . GLY A 1 213 ? -5.930 -14.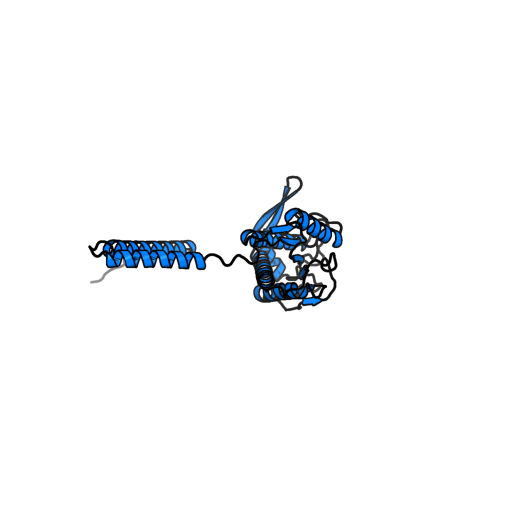476 -8.337 1.00 96.19 213 GLY A N 1
ATOM 1639 C CA . GLY A 1 213 ? -6.477 -15.019 -7.111 1.00 96.19 213 GLY A CA 1
ATOM 1640 C C . GLY A 1 213 ? -5.782 -14.561 -5.832 1.00 96.19 213 GLY A C 1
ATOM 1641 O O . GLY A 1 213 ? -5.023 -13.592 -5.757 1.00 96.19 213 GLY A O 1
ATOM 1642 N N . TYR A 1 214 ? -6.083 -15.293 -4.761 1.00 91.50 214 TYR A N 1
ATOM 1643 C CA . TYR A 1 214 ? -5.456 -15.109 -3.462 1.00 91.50 214 TYR A CA 1
ATOM 1644 C C . TYR A 1 214 ? -4.882 -16.430 -2.957 1.00 91.50 214 TYR A C 1
ATOM 1646 O O . TYR A 1 214 ? -5.607 -17.419 -2.816 1.00 91.50 214 TYR A O 1
ATOM 1654 N N . ASP A 1 215 ? -3.582 -16.444 -2.675 1.00 89.50 215 ASP A N 1
ATOM 1655 C CA . ASP A 1 215 ? -2.843 -17.673 -2.395 1.00 89.50 215 ASP A CA 1
ATOM 1656 C C . ASP A 1 215 ? -2.435 -17.795 -0.923 1.00 89.50 215 ASP A C 1
ATOM 1658 O O . ASP A 1 215 ? -2.085 -16.815 -0.258 1.00 89.50 215 ASP A O 1
ATOM 1662 N N . ASN A 1 216 ? -2.470 -19.029 -0.418 1.00 87.56 216 ASN A N 1
ATOM 1663 C CA . ASN A 1 216 ? -1.953 -19.392 0.895 1.00 87.56 216 ASN A CA 1
ATOM 1664 C C . ASN A 1 216 ? -0.503 -19.869 0.755 1.00 87.56 216 ASN A C 1
ATOM 1666 O O . ASN A 1 216 ? -0.228 -21.070 0.772 1.00 87.56 216 ASN A O 1
ATOM 1670 N N . GLY A 1 217 ? 0.408 -18.918 0.562 1.00 72.94 217 GLY A N 1
ATOM 1671 C CA . GLY A 1 217 ? 1.782 -19.207 0.150 1.00 72.94 217 GLY A CA 1
ATOM 1672 C C . GLY A 1 217 ? 2.829 -19.124 1.260 1.00 72.94 217 GLY A C 1
ATOM 1673 O O . GLY A 1 217 ? 3.977 -19.498 1.028 1.00 72.94 217 GLY A O 1
ATOM 1674 N N . GLY A 1 218 ? 2.483 -18.607 2.447 1.00 70.31 218 GLY A N 1
ATOM 1675 C CA . GLY A 1 218 ? 3.463 -18.364 3.514 1.00 70.31 218 GLY A CA 1
ATOM 1676 C C . GLY A 1 218 ? 4.634 -17.492 3.052 1.00 70.31 218 GLY A C 1
ATOM 1677 O O . GLY A 1 218 ? 5.801 -17.859 3.198 1.00 70.31 218 GLY A O 1
ATOM 1678 N N . TYR A 1 219 ? 4.324 -16.340 2.453 1.00 75.31 219 TYR A N 1
ATOM 1679 C CA . TYR A 1 219 ? 5.293 -15.502 1.746 1.00 75.31 219 TYR A CA 1
ATOM 1680 C C . TYR A 1 219 ? 5.479 -14.122 2.395 1.00 75.31 219 TYR A C 1
ATOM 1682 O O . TYR A 1 219 ? 4.572 -13.555 3.009 1.00 75.31 219 TYR A O 1
ATOM 1690 N N . GLY A 1 220 ? 6.666 -13.541 2.216 1.00 79.75 220 GLY A N 1
ATOM 1691 C CA . GLY A 1 220 ? 6.930 -12.153 2.595 1.00 79.75 220 GLY A CA 1
ATOM 1692 C C . GLY A 1 220 ? 6.807 -11.899 4.101 1.00 79.75 220 GLY A C 1
ATOM 1693 O O . GLY A 1 220 ? 7.372 -12.623 4.922 1.00 79.75 220 GLY A O 1
ATOM 1694 N N . MET A 1 221 ? 6.093 -10.833 4.460 1.00 83.75 221 MET A N 1
ATOM 1695 C CA . MET A 1 221 ? 5.869 -10.432 5.853 1.00 83.75 221 MET A CA 1
ATOM 1696 C C . MET A 1 221 ? 4.770 -11.232 6.565 1.00 83.75 221 MET A C 1
ATOM 1698 O O . MET A 1 221 ? 4.677 -11.169 7.790 1.00 83.75 221 MET A O 1
ATOM 1702 N N . THR A 1 222 ? 3.967 -12.007 5.831 1.00 79.19 222 THR A N 1
ATOM 1703 C CA . THR A 1 222 ? 2.751 -12.650 6.367 1.00 79.19 222 THR A CA 1
ATOM 1704 C C . THR A 1 222 ? 3.016 -13.789 7.359 1.00 79.19 222 THR A C 1
ATOM 1706 O O . THR A 1 222 ? 2.114 -14.266 8.040 1.00 79.19 222 THR A O 1
ATOM 1709 N N . VAL A 1 223 ? 4.271 -14.223 7.484 1.00 84.56 223 VAL A N 1
ATOM 1710 C CA . VAL A 1 223 ? 4.662 -15.402 8.274 1.00 84.56 223 VAL A CA 1
ATOM 1711 C C . VAL A 1 223 ? 5.113 -15.089 9.702 1.00 84.56 223 VAL A C 1
ATOM 1713 O O . VAL A 1 223 ? 5.455 -16.004 10.451 1.00 84.56 223 VAL A O 1
ATOM 1716 N N . TYR A 1 224 ? 5.162 -13.814 10.099 1.00 87.19 224 TYR A N 1
ATOM 1717 C CA . TYR A 1 224 ? 5.756 -13.412 11.376 1.00 87.19 224 TYR A CA 1
ATOM 1718 C C . TYR A 1 224 ? 4.731 -12.870 12.377 1.00 87.19 224 TYR A C 1
ATOM 1720 O O . TYR A 1 224 ? 3.754 -12.208 12.034 1.00 87.19 224 TYR A O 1
ATOM 1728 N N . ASN A 1 225 ? 5.016 -13.091 13.664 1.00 88.38 225 ASN A N 1
ATOM 1729 C CA . ASN A 1 225 ? 4.298 -12.529 14.814 1.00 88.38 225 ASN A CA 1
ATOM 1730 C C . ASN A 1 225 ? 2.793 -12.849 14.918 1.00 88.38 225 ASN A C 1
ATOM 1732 O O . ASN A 1 225 ? 2.148 -12.287 15.813 1.00 88.38 225 ASN A O 1
ATOM 1736 N N . HIS A 1 226 ? 2.233 -13.734 14.084 1.00 87.06 226 HIS A N 1
ATOM 1737 C CA . HIS A 1 226 ? 0.790 -14.022 14.031 1.00 87.06 226 HIS A CA 1
ATOM 1738 C C . HIS A 1 226 ? -0.046 -12.733 13.925 1.00 87.06 226 HIS A C 1
ATOM 1740 O O . HIS A 1 226 ? -1.052 -12.564 14.621 1.00 87.06 226 HIS A O 1
ATOM 1746 N N . LEU A 1 227 ? 0.459 -11.753 13.171 1.00 89.31 227 LEU A N 1
ATOM 1747 C CA . LEU A 1 227 ? -0.235 -10.499 12.914 1.00 89.31 227 LEU A CA 1
ATOM 1748 C C . LEU A 1 227 ? -1.171 -10.715 11.729 1.00 89.31 227 LEU A C 1
ATOM 1750 O O . LEU A 1 227 ? -0.721 -11.226 10.707 1.00 89.31 227 LEU A O 1
ATOM 1754 N N . VAL A 1 228 ? -2.430 -10.284 11.849 1.00 95.31 228 VAL A N 1
ATOM 1755 C CA . VAL A 1 228 ? -3.357 -10.361 10.717 1.00 95.31 228 VAL A CA 1
ATOM 1756 C C . VAL A 1 228 ? -2.781 -9.560 9.555 1.00 95.31 228 VAL A C 1
ATOM 1758 O O . VAL A 1 228 ? -2.620 -8.343 9.675 1.00 95.31 228 VAL A O 1
ATOM 1761 N N . SER A 1 229 ? -2.419 -10.231 8.464 1.00 96.12 229 SER A N 1
ATOM 1762 C CA . SER A 1 229 ? -1.617 -9.598 7.417 1.00 96.12 229 SER A CA 1
ATOM 1763 C C . SER A 1 229 ? -1.862 -10.147 6.018 1.00 96.12 229 SER A C 1
ATOM 1765 O O . SER A 1 229 ? -2.247 -11.296 5.839 1.00 96.12 229 SER A O 1
ATOM 1767 N N . ALA A 1 230 ? -1.639 -9.303 5.015 1.00 97.38 230 ALA A N 1
ATOM 1768 C CA . ALA A 1 230 ? -1.694 -9.681 3.609 1.00 97.38 230 ALA A CA 1
ATOM 1769 C C . ALA A 1 230 ? -0.612 -8.936 2.822 1.00 97.38 230 ALA A C 1
ATOM 1771 O O . ALA A 1 230 ? -0.266 -7.798 3.156 1.00 97.38 230 ALA A O 1
ATOM 1772 N N . LEU A 1 231 ? -0.099 -9.579 1.776 1.00 98.06 231 LEU A N 1
ATOM 1773 C CA . LEU A 1 231 ? 0.770 -8.967 0.777 1.00 98.06 231 LEU A CA 1
ATOM 1774 C C . LEU A 1 231 ? -0.014 -8.826 -0.525 1.00 98.06 231 LEU A C 1
ATOM 1776 O O . LEU A 1 231 ? -0.627 -9.790 -0.974 1.00 98.06 231 LEU A O 1
ATOM 1780 N N . THR A 1 232 ? -0.028 -7.639 -1.115 1.00 98.56 232 THR A N 1
ATOM 1781 C CA . THR A 1 232 ? -0.753 -7.371 -2.360 1.00 98.56 232 THR A CA 1
ATOM 1782 C C . THR A 1 232 ? 0.227 -7.210 -3.506 1.00 98.56 232 THR A C 1
ATOM 1784 O O . THR A 1 232 ? 1.148 -6.417 -3.381 1.00 98.56 232 THR A O 1
ATOM 1787 N N . GLU A 1 233 ? -0.014 -7.915 -4.605 1.00 98.06 233 GLU A N 1
ATOM 1788 C CA . GLU A 1 233 ? 0.654 -7.751 -5.895 1.00 98.06 233 GLU A CA 1
ATOM 1789 C C . GLU A 1 233 ? -0.386 -7.166 -6.855 1.00 98.06 233 GLU A C 1
ATOM 1791 O O . GLU A 1 233 ? -1.179 -7.893 -7.457 1.00 98.06 233 GLU A O 1
ATOM 1796 N N . ALA A 1 234 ? -0.492 -5.837 -6.902 1.00 98.44 234 ALA A N 1
ATOM 1797 C CA . ALA A 1 234 ? -1.634 -5.189 -7.550 1.00 98.44 234 ALA A CA 1
ATOM 1798 C C . ALA A 1 234 ? -1.583 -5.264 -9.084 1.00 98.44 234 ALA A C 1
ATOM 1800 O O . ALA A 1 234 ? -2.628 -5.342 -9.731 1.00 98.44 234 ALA A O 1
ATOM 1801 N N . PHE A 1 235 ? -0.382 -5.195 -9.651 1.00 98.50 235 PHE A N 1
ATOM 1802 C CA . PHE A 1 235 ? -0.097 -5.293 -11.082 1.00 98.50 235 PHE A CA 1
ATOM 1803 C C . PHE A 1 235 ? 1.383 -5.572 -11.312 1.00 98.50 235 PHE A C 1
ATOM 1805 O O . PHE A 1 235 ? 2.172 -5.559 -10.365 1.00 98.50 235 PHE A O 1
ATOM 1812 N N . TYR A 1 236 ? 1.768 -5.779 -12.568 1.00 98.50 236 TYR A N 1
ATOM 1813 C CA . TYR A 1 236 ? 3.148 -6.037 -12.951 1.00 98.50 236 TYR A CA 1
ATOM 1814 C C . TYR A 1 236 ? 3.868 -4.752 -13.370 1.00 98.50 236 TYR A C 1
ATOM 1816 O O . TYR A 1 236 ? 3.518 -4.130 -14.370 1.00 98.50 236 TYR A O 1
ATOM 1824 N N . ILE A 1 237 ? 4.945 -4.378 -12.669 1.00 98.56 237 ILE A N 1
ATOM 1825 C CA . ILE A 1 237 ? 5.785 -3.214 -13.030 1.00 98.56 237 ILE A CA 1
ATOM 1826 C C . ILE A 1 237 ? 6.367 -3.367 -14.433 1.00 98.56 237 ILE A C 1
ATOM 1828 O O . ILE A 1 237 ? 6.565 -2.390 -15.146 1.00 98.56 237 ILE A O 1
ATOM 1832 N N . THR A 1 238 ? 6.660 -4.603 -14.826 1.00 98.06 238 THR A N 1
ATOM 1833 C CA . THR A 1 238 ? 7.224 -4.935 -16.134 1.00 98.06 238 THR A CA 1
ATOM 1834 C C . THR A 1 238 ? 6.245 -4.714 -17.284 1.00 98.06 238 THR A C 1
ATOM 1836 O O . THR A 1 238 ? 6.699 -4.661 -18.426 1.00 98.06 238 THR A O 1
ATOM 1839 N N . ASN A 1 239 ? 4.944 -4.580 -17.002 1.00 98.12 239 ASN A N 1
ATOM 1840 C CA . ASN A 1 239 ? 3.932 -4.321 -18.014 1.00 98.12 239 ASN A CA 1
ATOM 1841 C C . ASN A 1 239 ? 4.013 -2.874 -18.521 1.00 98.12 239 ASN A C 1
ATOM 1843 O O . ASN A 1 239 ? 3.950 -1.922 -17.740 1.00 98.12 239 ASN A O 1
ATOM 1847 N N . GLU A 1 240 ? 4.135 -2.698 -19.840 1.00 96.31 240 GLU A N 1
ATOM 1848 C CA . GLU A 1 240 ? 4.297 -1.370 -20.444 1.00 96.31 240 GLU A CA 1
ATOM 1849 C C . GLU A 1 240 ? 3.105 -0.450 -20.165 1.00 96.31 240 GLU A C 1
ATOM 1851 O O . GLU A 1 240 ? 3.303 0.708 -19.795 1.00 96.31 240 GLU A O 1
ATOM 1856 N N . GLN A 1 241 ? 1.873 -0.943 -20.295 1.00 96.44 241 GLN A N 1
ATOM 1857 C CA . GLN A 1 241 ? 0.685 -0.120 -20.079 1.00 96.44 241 GLN A CA 1
ATOM 1858 C C . GLN A 1 241 ? 0.618 0.382 -18.634 1.00 96.44 241 GLN A C 1
ATOM 1860 O O . GLN A 1 241 ? 0.305 1.554 -18.393 1.00 96.44 241 GLN A O 1
ATOM 1865 N N . GLU A 1 242 ? 0.959 -0.473 -17.675 1.00 97.25 242 GLU A N 1
ATOM 1866 C CA . GLU A 1 242 ? 0.958 -0.111 -16.262 1.00 97.25 242 GLU A CA 1
ATOM 1867 C C . GLU A 1 242 ? 2.076 0.865 -15.904 1.00 97.25 242 GLU A C 1
ATOM 1869 O O . GLU A 1 242 ? 1.830 1.882 -15.244 1.00 97.25 242 GLU A O 1
ATOM 1874 N N . ALA A 1 243 ? 3.282 0.636 -16.426 1.00 97.06 243 ALA A N 1
ATOM 1875 C CA . ALA A 1 243 ? 4.396 1.558 -16.268 1.00 97.06 243 ALA A CA 1
ATOM 1876 C C . ALA A 1 243 ? 4.073 2.945 -16.848 1.00 97.06 243 ALA A C 1
ATOM 1878 O O . ALA A 1 243 ? 4.291 3.952 -16.175 1.00 97.06 243 ALA A O 1
ATOM 1879 N N . GLN A 1 244 ? 3.498 3.021 -18.054 1.00 97.19 244 GLN A N 1
ATOM 1880 C CA . GLN A 1 244 ? 3.102 4.300 -18.657 1.00 97.19 244 GLN A CA 1
ATOM 1881 C C . GLN A 1 244 ? 1.982 4.989 -17.867 1.00 97.19 244 GLN A C 1
ATOM 1883 O O . GLN A 1 244 ? 2.013 6.205 -17.673 1.00 97.19 244 GLN A O 1
ATOM 1888 N N . THR A 1 245 ? 1.013 4.228 -17.354 1.00 97.25 245 THR A N 1
ATOM 1889 C CA . THR A 1 245 ? -0.068 4.792 -16.532 1.00 97.25 245 THR A CA 1
ATOM 1890 C C . THR A 1 245 ? 0.474 5.368 -15.219 1.00 97.25 245 THR A C 1
ATOM 1892 O O . THR A 1 245 ? 0.040 6.442 -14.800 1.00 97.25 245 THR A O 1
ATOM 1895 N N . TYR A 1 246 ? 1.454 4.711 -14.589 1.00 97.94 246 TYR A N 1
ATOM 1896 C CA . TYR A 1 246 ? 2.168 5.258 -13.431 1.00 97.94 246 TYR A CA 1
ATOM 1897 C C . TYR A 1 246 ? 2.972 6.523 -13.785 1.00 97.94 246 TYR A C 1
ATOM 1899 O O . TYR A 1 246 ? 2.920 7.512 -13.050 1.00 97.94 246 TYR A O 1
ATOM 1907 N N . LEU A 1 247 ? 3.662 6.527 -14.932 1.00 98.06 247 LEU A N 1
ATOM 1908 C CA . LEU A 1 247 ? 4.476 7.658 -15.398 1.00 98.06 247 LEU A CA 1
ATOM 1909 C C . LEU A 1 247 ? 3.668 8.933 -15.683 1.00 98.06 247 LEU A C 1
ATOM 1911 O O . LEU A 1 247 ? 4.217 10.028 -15.586 1.00 98.06 247 LEU A O 1
ATOM 1915 N N . ASN A 1 248 ? 2.365 8.812 -15.946 1.00 97.62 248 ASN A N 1
ATOM 1916 C CA . ASN A 1 248 ? 1.450 9.950 -16.094 1.00 97.62 248 ASN A CA 1
ATOM 1917 C C . ASN A 1 248 ? 1.105 10.652 -14.762 1.00 97.62 248 ASN A C 1
ATOM 1919 O O . ASN A 1 248 ? 0.301 11.587 -14.743 1.00 97.62 248 ASN A O 1
ATOM 1923 N N . GLY A 1 249 ? 1.671 10.206 -13.637 1.00 97.81 249 GLY A N 1
ATOM 1924 C CA . GLY A 1 249 ? 1.518 10.861 -12.343 1.00 97.81 249 GLY A CA 1
ATOM 1925 C C . GLY A 1 249 ? 2.227 12.212 -12.245 1.00 97.81 249 GLY A C 1
ATOM 1926 O O . GLY A 1 249 ? 3.043 12.602 -13.075 1.00 97.81 249 GLY A O 1
ATOM 1927 N N . THR A 1 250 ? 1.923 12.943 -11.176 1.00 98.12 250 THR A N 1
ATOM 1928 C CA . THR A 1 250 ? 2.636 14.172 -10.813 1.00 98.12 250 THR A CA 1
ATOM 1929 C C . THR A 1 250 ? 3.604 13.884 -9.679 1.00 98.12 250 THR A C 1
ATOM 1931 O O . THR A 1 250 ? 3.265 13.189 -8.721 1.00 98.12 250 THR A O 1
ATOM 1934 N N . MET A 1 251 ? 4.812 14.435 -9.779 1.00 97.75 251 MET A N 1
ATOM 1935 C CA . MET A 1 251 ? 5.830 14.282 -8.748 1.00 97.75 251 MET A CA 1
ATOM 1936 C C . MET A 1 251 ? 5.392 14.979 -7.457 1.00 97.75 251 MET A C 1
ATOM 1938 O O . MET A 1 251 ? 5.060 16.167 -7.470 1.00 97.75 251 MET A O 1
ATOM 1942 N N . LYS A 1 252 ? 5.398 14.252 -6.339 1.00 97.38 252 LYS A N 1
ATOM 1943 C CA . LYS A 1 252 ? 5.040 14.778 -5.020 1.00 97.38 252 LYS A CA 1
ATOM 1944 C C . LYS A 1 252 ? 6.042 14.311 -3.974 1.00 97.38 252 LYS A C 1
ATOM 1946 O O . LYS A 1 252 ? 6.291 13.114 -3.851 1.00 97.38 252 LYS A O 1
ATOM 1951 N N . ALA A 1 253 ? 6.557 15.251 -3.186 1.00 96.94 253 ALA A N 1
ATOM 1952 C CA . ALA A 1 253 ? 7.350 14.940 -2.005 1.00 96.94 253 ALA A CA 1
ATOM 1953 C C . ALA A 1 253 ? 6.491 14.181 -0.981 1.00 96.94 253 ALA A C 1
ATOM 1955 O O . ALA A 1 253 ? 5.416 14.651 -0.595 1.00 96.94 253 ALA A O 1
ATOM 1956 N N . VAL A 1 254 ? 6.955 13.004 -0.560 1.00 96.44 254 VAL A N 1
ATOM 1957 C CA . VAL A 1 254 ? 6.262 12.148 0.421 1.00 96.44 254 VAL A CA 1
ATOM 1958 C C . VAL A 1 254 ? 7.008 12.048 1.745 1.00 96.44 254 VAL A C 1
ATOM 1960 O O . VAL A 1 254 ? 6.387 11.842 2.787 1.00 96.44 254 VAL A O 1
ATOM 1963 N N . CYS A 1 255 ? 8.322 12.254 1.737 1.00 95.12 255 CYS A N 1
ATOM 1964 C CA . CYS A 1 255 ? 9.132 12.271 2.946 1.00 95.12 255 CYS A CA 1
ATOM 1965 C C . CYS A 1 255 ? 10.401 13.115 2.745 1.00 95.12 255 CYS A C 1
ATOM 1967 O O . CYS A 1 255 ? 10.698 13.533 1.627 1.00 95.12 255 CYS A O 1
ATOM 1969 N N . SER A 1 256 ? 11.159 13.342 3.820 1.00 92.69 256 SER A N 1
ATOM 1970 C CA . SER A 1 256 ? 12.444 14.043 3.776 1.00 92.69 256 SER A CA 1
ATOM 1971 C C . SER A 1 256 ? 13.484 13.269 4.584 1.00 92.69 256 SER A C 1
ATOM 1973 O O . SER A 1 256 ? 13.217 12.880 5.724 1.00 92.69 256 SER A O 1
ATOM 1975 N N . GLN A 1 257 ? 14.663 13.038 4.007 1.00 86.12 257 GLN A N 1
ATOM 1976 C CA . GLN A 1 257 ? 15.765 12.316 4.645 1.00 86.12 257 GLN A CA 1
ATOM 1977 C C . GLN A 1 257 ? 17.081 13.047 4.389 1.00 86.12 257 GLN A C 1
ATOM 1979 O O . GLN A 1 257 ? 17.416 13.378 3.256 1.00 86.12 257 GLN A O 1
ATOM 1984 N N . GLY A 1 258 ? 17.829 13.343 5.456 1.00 84.75 258 GLY A N 1
ATOM 1985 C CA . GLY A 1 258 ? 19.094 14.080 5.338 1.00 84.75 258 GLY A CA 1
ATOM 1986 C C . GLY A 1 258 ? 18.945 15.497 4.764 1.00 84.75 258 GLY A C 1
ATOM 1987 O O . GLY A 1 258 ? 19.896 16.019 4.193 1.00 84.75 258 GLY A O 1
ATOM 1988 N N . GLY A 1 259 ? 17.762 16.110 4.894 1.00 86.12 259 GLY A N 1
ATOM 1989 C CA . GLY A 1 259 ? 17.462 17.435 4.340 1.00 86.12 259 GLY A CA 1
ATOM 1990 C C . GLY A 1 259 ? 17.107 17.439 2.850 1.00 86.12 259 GLY A C 1
ATOM 1991 O O . GLY A 1 259 ? 17.016 18.515 2.265 1.00 86.12 259 GLY A O 1
ATOM 1992 N N . LEU A 1 260 ? 16.916 16.265 2.240 1.00 87.38 260 LEU A N 1
ATOM 1993 C CA . LEU A 1 260 ? 16.459 16.119 0.862 1.00 87.38 260 LEU A CA 1
ATOM 1994 C C . LEU A 1 260 ? 15.064 15.507 0.831 1.00 87.38 260 LEU A C 1
ATOM 1996 O O . LEU A 1 260 ? 14.810 14.481 1.466 1.00 87.38 260 LEU A O 1
ATOM 2000 N N . ASP A 1 261 ? 14.180 16.126 0.054 1.00 93.69 261 ASP A N 1
ATOM 2001 C CA . ASP A 1 261 ? 12.840 15.607 -0.167 1.00 93.69 261 ASP A CA 1
ATOM 2002 C C . ASP A 1 261 ? 12.882 14.433 -1.137 1.00 93.69 261 ASP A C 1
ATOM 2004 O O . ASP A 1 261 ? 13.399 14.525 -2.254 1.00 93.69 261 ASP A O 1
ATOM 2008 N N . TYR A 1 262 ? 12.292 13.325 -0.709 1.00 95.25 262 TYR A N 1
ATOM 2009 C CA . TYR A 1 262 ? 12.062 12.177 -1.558 1.00 95.25 262 TYR A CA 1
ATOM 2010 C C . TYR A 1 262 ? 10.672 12.287 -2.172 1.00 95.25 262 TYR A C 1
ATOM 2012 O O . TYR A 1 262 ? 9.660 12.385 -1.466 1.00 95.25 262 TYR A O 1
ATOM 2020 N N . SER A 1 263 ? 10.633 12.287 -3.500 1.00 96.94 263 SER A N 1
ATOM 2021 C CA . SER A 1 263 ? 9.402 12.446 -4.261 1.00 96.94 263 SER A CA 1
ATOM 2022 C C . SER A 1 263 ? 9.084 11.198 -5.066 1.00 96.94 263 SER A C 1
ATOM 2024 O O . SER A 1 263 ? 9.978 10.552 -5.603 1.00 96.94 263 SER A O 1
ATOM 2026 N N . VAL A 1 264 ? 7.796 10.896 -5.166 1.00 97.81 264 VAL A N 1
ATOM 2027 C CA . VAL A 1 264 ? 7.254 9.798 -5.971 1.00 97.81 264 VAL A CA 1
ATOM 2028 C C . VAL A 1 264 ? 6.164 10.330 -6.893 1.00 97.81 264 VAL A C 1
ATOM 2030 O O . VAL A 1 264 ? 5.598 11.401 -6.649 1.00 97.81 264 VAL A O 1
ATOM 2033 N N . LEU A 1 265 ? 5.861 9.593 -7.958 1.00 98.38 265 LEU A N 1
ATOM 2034 C CA . LEU A 1 265 ? 4.757 9.941 -8.844 1.00 98.38 265 LEU A CA 1
ATOM 2035 C C . LEU A 1 265 ? 3.441 9.511 -8.202 1.00 98.38 265 LEU A C 1
ATOM 2037 O O . LEU A 1 265 ? 3.267 8.357 -7.820 1.00 98.38 265 LEU A O 1
ATOM 2041 N N . ILE A 1 266 ? 2.497 10.444 -8.106 1.00 98.00 266 ILE A N 1
ATOM 2042 C CA . ILE A 1 266 ? 1.125 10.162 -7.690 1.00 98.00 266 ILE A CA 1
ATOM 2043 C C . ILE A 1 266 ? 0.197 10.572 -8.826 1.00 98.00 266 ILE A C 1
ATOM 2045 O O . ILE A 1 266 ? 0.178 11.726 -9.253 1.00 98.00 266 ILE A O 1
ATOM 2049 N N . GLY A 1 267 ? -0.570 9.609 -9.321 1.00 97.25 267 GLY A N 1
ATOM 2050 C CA . GLY A 1 267 ? -1.500 9.774 -10.431 1.00 97.25 267 GLY A CA 1
ATOM 2051 C C . GLY A 1 267 ? -2.612 8.740 -10.371 1.00 97.25 267 GLY A C 1
ATOM 2052 O O . GLY A 1 267 ? -2.815 8.094 -9.340 1.00 97.25 267 GLY A O 1
ATOM 2053 N N . ASP A 1 268 ? -3.317 8.566 -11.484 1.00 95.50 268 ASP A N 1
ATOM 2054 C CA . ASP A 1 268 ? -4.505 7.714 -11.551 1.00 95.50 268 ASP A CA 1
ATOM 2055 C C . ASP A 1 268 ? -4.228 6.277 -11.107 1.00 95.50 268 ASP A C 1
ATOM 2057 O O . ASP A 1 268 ? -5.010 5.740 -10.325 1.00 95.50 268 ASP A O 1
ATOM 2061 N N . ARG A 1 269 ? -3.096 5.676 -11.510 1.00 96.44 269 ARG A N 1
ATOM 2062 C CA . ARG A 1 269 ? -2.759 4.302 -11.106 1.00 96.44 269 ARG A CA 1
ATOM 2063 C C . ARG A 1 269 ? -2.645 4.153 -9.587 1.00 96.44 269 ARG A C 1
ATOM 2065 O O . ARG A 1 269 ? -3.352 3.342 -8.994 1.00 96.44 269 ARG A O 1
ATOM 2072 N N . VAL A 1 270 ? -1.817 4.996 -8.968 1.00 98.62 270 VAL A N 1
ATOM 2073 C CA . VAL A 1 270 ? -1.580 5.016 -7.514 1.00 98.62 270 VAL A CA 1
ATOM 2074 C C . VAL A 1 270 ? -2.871 5.303 -6.748 1.00 98.62 270 VAL A C 1
ATOM 2076 O O . VAL A 1 270 ? -3.183 4.625 -5.771 1.00 98.62 270 VAL A O 1
ATOM 2079 N N . ASN A 1 271 ? -3.651 6.288 -7.202 1.00 98.56 271 ASN A N 1
ATOM 2080 C CA . ASN A 1 271 ? -4.908 6.664 -6.557 1.00 98.56 271 ASN A CA 1
ATOM 2081 C C . ASN A 1 271 ? -5.938 5.533 -6.612 1.00 98.56 271 ASN A C 1
ATOM 2083 O O . ASN A 1 271 ? -6.633 5.290 -5.624 1.00 98.56 271 ASN A O 1
ATOM 2087 N N . LYS A 1 272 ? -6.038 4.849 -7.756 1.00 98.50 272 LYS A N 1
ATOM 2088 C CA . LYS A 1 272 ? -6.994 3.764 -7.988 1.00 98.50 272 LYS A CA 1
ATOM 2089 C C . LYS A 1 272 ? -6.687 2.550 -7.118 1.00 98.50 272 LYS A C 1
ATOM 2091 O O . LYS A 1 272 ? -7.599 2.001 -6.506 1.00 98.50 272 LYS A O 1
ATOM 2096 N N . GLU A 1 273 ? -5.418 2.169 -7.016 1.00 98.75 273 GLU A N 1
ATOM 2097 C CA . GLU A 1 273 ? -4.990 1.089 -6.129 1.00 98.75 273 GLU A CA 1
ATOM 2098 C C . GLU A 1 273 ? -5.162 1.454 -4.653 1.00 98.75 273 GLU A C 1
ATOM 2100 O O . GLU A 1 273 ? -5.779 0.699 -3.907 1.00 98.75 273 GLU A O 1
ATOM 2105 N N . ALA A 1 274 ? -4.691 2.629 -4.226 1.00 98.88 274 ALA A N 1
ATOM 2106 C CA . ALA A 1 274 ? -4.833 3.060 -2.837 1.00 98.88 274 ALA A CA 1
ATOM 2107 C C . ALA A 1 274 ? -6.309 3.143 -2.410 1.00 98.88 274 ALA A C 1
ATOM 2109 O O . ALA A 1 274 ? -6.649 2.784 -1.284 1.00 98.88 274 ALA A O 1
ATOM 2110 N N . GLU A 1 275 ? -7.201 3.578 -3.304 1.00 98.81 275 GLU A N 1
ATOM 2111 C CA . GLU A 1 275 ? -8.646 3.531 -3.069 1.00 98.81 275 GLU A CA 1
ATOM 2112 C C . GLU A 1 275 ? -9.160 2.091 -2.958 1.00 98.81 275 GLU A C 1
ATOM 2114 O O . GLU A 1 275 ? -9.913 1.780 -2.039 1.00 98.81 275 GLU A O 1
ATOM 2119 N N . ALA A 1 276 ? -8.730 1.188 -3.839 1.00 98.88 276 ALA A N 1
ATOM 2120 C CA . ALA A 1 276 ? -9.122 -0.216 -3.779 1.00 98.88 276 ALA A CA 1
ATOM 2121 C C . ALA A 1 276 ? -8.690 -0.883 -2.461 1.00 98.88 276 ALA A C 1
ATOM 2123 O O . ALA A 1 276 ? -9.497 -1.545 -1.806 1.00 98.88 276 ALA A O 1
ATOM 2124 N N . LEU A 1 277 ? -7.449 -0.656 -2.025 1.00 98.94 277 LEU A N 1
ATOM 2125 C CA . LEU A 1 277 ? -6.938 -1.150 -0.746 1.00 98.94 277 LEU A CA 1
ATOM 2126 C C . LEU A 1 277 ? -7.711 -0.557 0.438 1.00 98.94 277 LEU A C 1
ATOM 2128 O O . LEU A 1 277 ? -8.062 -1.282 1.372 1.00 98.94 277 LEU A O 1
ATOM 2132 N N . PHE A 1 278 ? -8.038 0.738 0.385 1.00 98.88 278 PHE A N 1
ATOM 2133 C CA . PHE A 1 278 ? -8.869 1.396 1.392 1.00 98.88 278 PHE A CA 1
ATOM 2134 C C . PHE A 1 278 ? -10.264 0.757 1.485 1.00 98.88 278 PHE A C 1
ATOM 2136 O O . PHE A 1 278 ? -10.713 0.439 2.586 1.00 98.88 278 PHE A O 1
ATOM 2143 N N . GLN A 1 279 ? -10.928 0.499 0.354 1.00 98.69 279 GLN A N 1
ATOM 2144 C CA . GLN A 1 279 ? -12.244 -0.154 0.319 1.00 98.69 279 GLN A CA 1
ATOM 2145 C C . GLN A 1 279 ? -12.193 -1.612 0.802 1.00 98.69 279 GLN A C 1
ATOM 2147 O O . GLN A 1 279 ? -13.100 -2.073 1.507 1.00 98.69 279 GLN A O 1
ATOM 2152 N N . GLY A 1 280 ? -11.112 -2.330 0.491 1.00 98.56 280 GLY A N 1
ATOM 2153 C CA . GLY A 1 280 ? -10.881 -3.680 0.999 1.00 98.56 280 GLY A CA 1
ATOM 2154 C C . GLY A 1 280 ? -10.723 -3.698 2.519 1.00 98.56 280 GLY A C 1
ATOM 2155 O O . GLY A 1 280 ? -11.397 -4.470 3.206 1.00 98.56 280 GLY A O 1
ATOM 2156 N N . LEU A 1 281 ? -9.917 -2.784 3.065 1.00 98.50 281 LEU A N 1
ATOM 2157 C CA . LEU A 1 281 ? -9.786 -2.590 4.511 1.00 98.50 281 LEU A CA 1
ATOM 2158 C C . LEU A 1 281 ? -11.110 -2.181 5.159 1.00 98.50 281 LEU A C 1
ATOM 2160 O O . LEU A 1 281 ? -11.481 -2.751 6.182 1.00 98.50 281 LEU A O 1
ATOM 2164 N N . TYR A 1 282 ? -11.847 -1.243 4.561 1.00 98.00 282 TYR A N 1
ATOM 2165 C CA . TYR A 1 282 ? -13.157 -0.820 5.053 1.00 98.00 282 TYR A CA 1
ATOM 2166 C C . TYR A 1 282 ? -14.108 -2.018 5.171 1.00 98.00 282 TYR A C 1
ATOM 2168 O O . TYR A 1 282 ? -14.745 -2.215 6.207 1.00 98.00 282 TYR A O 1
ATOM 2176 N N . THR A 1 283 ? -14.162 -2.860 4.136 1.00 97.50 283 THR A N 1
ATOM 2177 C CA . THR A 1 283 ? -14.997 -4.069 4.101 1.00 97.50 283 THR A CA 1
ATOM 2178 C C . THR A 1 283 ? -14.587 -5.068 5.184 1.00 97.50 283 THR A C 1
ATOM 2180 O O . THR A 1 283 ? -15.436 -5.573 5.925 1.00 97.50 283 THR A O 1
ATOM 2183 N N . TYR A 1 284 ? -13.283 -5.320 5.322 1.00 97.25 284 TYR A N 1
ATOM 2184 C CA . TYR A 1 284 ? -12.745 -6.202 6.356 1.00 97.25 284 TYR A CA 1
ATOM 2185 C C . TYR A 1 284 ? -13.094 -5.703 7.768 1.00 97.25 284 TYR A C 1
ATOM 2187 O O . TYR A 1 284 ? -13.646 -6.455 8.571 1.00 97.25 284 TYR A O 1
ATOM 2195 N N . LEU A 1 285 ? -12.843 -4.423 8.054 1.00 95.81 285 LEU A N 1
ATOM 2196 C CA . LEU A 1 285 ? -13.067 -3.814 9.369 1.00 95.81 285 LEU A CA 1
ATOM 2197 C C . LEU A 1 285 ? -14.553 -3.665 9.725 1.00 95.81 285 LEU A C 1
ATOM 2199 O O . LEU A 1 285 ? -14.893 -3.638 10.906 1.00 95.81 285 LEU A O 1
ATOM 2203 N N . SER A 1 286 ? -15.433 -3.596 8.724 1.00 94.00 286 SER A N 1
ATOM 2204 C CA . SER A 1 286 ? -16.890 -3.535 8.912 1.00 94.00 286 SER A CA 1
ATOM 2205 C C . SER A 1 286 ? -17.515 -4.889 9.250 1.00 94.00 286 SER A C 1
ATOM 2207 O O . SER A 1 286 ? -18.666 -4.948 9.682 1.00 94.00 286 SER A O 1
ATOM 2209 N N . THR A 1 287 ? -16.791 -5.991 9.039 1.00 86.62 287 THR A N 1
ATOM 2210 C CA . THR A 1 287 ? -17.318 -7.331 9.298 1.00 86.62 287 THR A CA 1
ATOM 2211 C C . THR A 1 287 ? -17.247 -7.630 10.801 1.00 86.62 287 THR A C 1
ATOM 2213 O O . THR A 1 287 ? -16.156 -7.583 11.374 1.00 86.62 287 THR A O 1
ATOM 2216 N N . PRO A 1 288 ? -18.366 -7.976 11.470 1.00 70.25 288 PRO A N 1
ATOM 2217 C CA . PRO A 1 288 ? -18.351 -8.306 12.891 1.00 70.25 288 PRO A CA 1
ATOM 2218 C C . PRO A 1 288 ? -17.377 -9.450 13.174 1.00 70.25 288 PRO A C 1
ATOM 2220 O O . PRO A 1 288 ? -17.476 -10.533 12.588 1.00 70.25 288 PRO A O 1
ATOM 2223 N N . THR A 1 289 ? -16.441 -9.241 14.097 1.00 60.03 289 THR A N 1
ATOM 2224 C CA . THR A 1 289 ? -15.580 -10.327 14.561 1.00 60.03 289 THR A CA 1
ATOM 2225 C C . THR A 1 289 ? -16.437 -11.330 15.333 1.00 60.03 289 THR A C 1
ATOM 2227 O O . THR A 1 289 ? -17.168 -10.970 16.258 1.00 60.03 289 THR A O 1
ATOM 2230 N N . LYS A 1 290 ? -16.383 -12.617 14.961 1.00 45.28 290 LYS A N 1
ATOM 2231 C CA . LYS A 1 290 ? -16.992 -13.667 15.791 1.00 45.28 290 LYS A CA 1
ATOM 2232 C C . LYS A 1 290 ? -16.357 -13.608 17.191 1.00 45.28 290 LYS A C 1
ATOM 2234 O O . LYS A 1 290 ? -15.130 -13.486 17.272 1.00 45.28 290 LYS A O 1
ATOM 2239 N N . PRO A 1 291 ? -17.134 -13.723 18.284 1.00 33.31 291 PRO A N 1
ATOM 2240 C CA . PRO A 1 291 ? -16.566 -13.775 19.627 1.00 33.31 291 PRO A CA 1
ATOM 2241 C C . PRO A 1 291 ? -15.586 -14.953 19.716 1.00 33.31 291 PRO A C 1
ATOM 2243 O O . PRO A 1 291 ? -15.985 -16.088 19.462 1.00 33.31 291 PRO A O 1
ATOM 2246 N N . GLY A 1 292 ? -14.310 -14.694 20.033 1.00 38.00 292 GLY A N 1
ATOM 2247 C CA . GLY A 1 292 ? -13.324 -15.759 20.280 1.00 38.00 292 GLY A CA 1
ATOM 2248 C C . GLY A 1 292 ? -11.906 -15.565 19.732 1.00 38.00 292 GLY A C 1
ATOM 2249 O O . GLY A 1 292 ? -11.050 -16.379 20.055 1.00 38.00 292 GLY A O 1
ATOM 2250 N N . ARG A 1 293 ? -11.608 -14.515 18.954 1.00 45.31 293 ARG A N 1
ATOM 2251 C CA . ARG A 1 293 ? -10.214 -14.151 18.621 1.00 45.31 293 ARG A CA 1
ATOM 2252 C C . ARG A 1 293 ? -9.709 -13.094 19.608 1.00 45.31 293 ARG A C 1
ATOM 2254 O O . ARG A 1 293 ? -10.023 -11.916 19.454 1.00 45.31 293 ARG A O 1
ATOM 2261 N N . LYS A 1 294 ? -8.995 -13.531 20.645 1.00 36.25 294 LYS A N 1
ATOM 2262 C CA . LYS A 1 294 ? -8.086 -12.702 21.448 1.00 36.25 294 LYS A CA 1
ATOM 2263 C C . LYS A 1 294 ? -6.669 -13.196 21.222 1.00 36.25 294 LYS A C 1
ATOM 2265 O O . LYS A 1 294 ? -6.526 -14.433 21.117 1.00 36.25 294 LYS A O 1
#

Secondary structure (DSSP, 8-state):
-------------------HHHHHHHHHHHHHHHHHHHHHHHHHHT-SS-HHHHHHHHHHHHHHHHHHHHHS----TTTT-EEEEEE--BTTB--SEESTT-GGG-SEEHHHHHHHHHHHHHHHHHHTT-EEEES-SSS---S-HHHHHHHHHHHHHHHHSS--SEEEEEEEE--SSTT---EEEEE-STTTHHHHHHHHHHHHHHH---EEEEEE---GGGGSTT--EEEEEEEETT-HHHHHHHHTSEEEEEEEETTEEEEEEESHHHHHHHHHHHHHHHHHHHSPPPTT--